Protein AF-A0A8S3EN25-F1 (afdb_monomer_lite)

Secondary structure (DSSP, 8-state):
--------------HHHHHHHHHHIIIIITHHHHHHHHS-TTTS-TTS--HHHHHHHHHHHHHHHHHHHHHHT-SS---HHHHHHHHHHHHHHHHHHHHHHHHHHHHHHTT--TTS-TTT-TTTTT-SSTTHHHHHHHHHIIIIIIIHHHHHHHHHHHHHHHHHHTEESSPPPP---HHHHHHHHHHHHHHHHHHHTTSSHHHHHHHHHHHHHHHHHHHHTS--EE-HHHHHHHHHHHHHHHHHHHHHHHTTT-HHHHH-

Radius of gyration: 21.54 Å; chains: 1; bounding box: 60×38×68 Å

Structure (mmCIF, N/CA/C/O backbone):
data_AF-A0A8S3EN25-F1
#
_entry.id   AF-A0A8S3EN25-F1
#
loop_
_atom_site.group_PDB
_atom_site.id
_atom_site.type_symbol
_atom_site.label_atom_id
_atom_site.label_alt_id
_atom_site.label_comp_id
_atom_site.label_asym_id
_atom_site.label_entity_id
_atom_site.label_seq_id
_atom_site.pdbx_PDB_ins_code
_atom_site.Cartn_x
_atom_site.Cartn_y
_atom_site.Cartn_z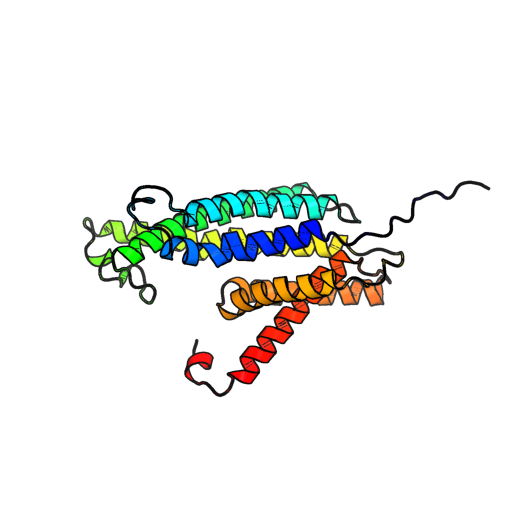
_atom_site.occupancy
_atom_site.B_iso_or_equiv
_atom_site.auth_seq_id
_atom_site.auth_comp_id
_atom_site.auth_asym_id
_atom_site.auth_atom_id
_atom_site.pdbx_PDB_model_num
ATOM 1 N N . MET A 1 1 ? -35.369 9.279 37.428 1.00 38.59 1 MET A N 1
ATOM 2 C CA . MET A 1 1 ? -35.868 8.036 36.801 1.00 38.59 1 MET A CA 1
ATOM 3 C C . MET A 1 1 ? -36.123 8.310 35.329 1.00 38.59 1 MET A C 1
ATOM 5 O O . MET A 1 1 ? -36.732 9.326 35.046 1.00 38.59 1 MET A O 1
ATOM 9 N N . SER A 1 2 ? -35.674 7.393 34.461 1.00 38.41 2 SER A N 1
ATOM 10 C CA . SER A 1 2 ? -35.934 7.298 33.009 1.00 38.41 2 SER A CA 1
ATOM 11 C C . SER A 1 2 ? -35.310 8.400 32.123 1.00 38.41 2 SER A C 1
ATOM 13 O O . SER A 1 2 ? -35.491 9.573 32.392 1.00 38.41 2 SER A O 1
ATOM 15 N N . GLY A 1 3 ? -34.534 8.145 31.066 1.00 34.31 3 GLY A N 1
ATOM 16 C CA . GLY A 1 3 ? -34.319 6.912 30.316 1.00 34.31 3 GLY A CA 1
ATOM 17 C C . GLY A 1 3 ? -32.896 6.821 29.756 1.00 34.31 3 GLY A C 1
ATOM 18 O O . GLY A 1 3 ? -32.429 7.665 28.993 1.00 34.31 3 GLY A O 1
ATOM 19 N N . ARG A 1 4 ? -32.221 5.731 30.130 1.00 44.50 4 ARG A N 1
ATOM 20 C CA . ARG A 1 4 ? -31.170 5.096 29.333 1.00 44.50 4 ARG A CA 1
ATOM 21 C C . ARG A 1 4 ? -31.806 4.640 28.020 1.00 44.50 4 ARG A C 1
ATOM 23 O O . ARG A 1 4 ? -32.676 3.785 28.058 1.00 44.50 4 ARG A O 1
ATOM 30 N N . ASN A 1 5 ? -31.334 5.173 26.900 1.00 36.69 5 ASN A N 1
ATOM 31 C CA . ASN A 1 5 ? -31.282 4.468 25.617 1.00 36.69 5 ASN A CA 1
ATOM 32 C C . ASN A 1 5 ? -30.264 5.165 24.703 1.00 36.69 5 ASN A C 1
ATOM 34 O O . ASN A 1 5 ? -30.584 5.723 23.661 1.00 36.69 5 ASN A O 1
ATOM 38 N N . ARG A 1 6 ? -28.990 5.153 25.112 1.00 40.91 6 ARG A N 1
ATOM 39 C CA . ARG A 1 6 ? -27.910 5.196 24.123 1.00 40.91 6 ARG A CA 1
ATOM 40 C C . ARG A 1 6 ? -27.694 3.748 23.724 1.00 40.91 6 ARG A C 1
ATOM 42 O O . ARG A 1 6 ? -27.108 2.999 24.502 1.00 40.91 6 ARG A O 1
ATOM 49 N N . ASN A 1 7 ? -28.262 3.367 22.580 1.00 36.53 7 ASN A N 1
ATOM 50 C CA . ASN A 1 7 ? -28.011 2.092 21.920 1.00 36.53 7 ASN A CA 1
ATOM 51 C C . ASN A 1 7 ? -26.525 1.757 22.070 1.00 36.53 7 ASN A C 1
ATOM 53 O O . ASN A 1 7 ? -25.672 2.466 21.537 1.00 36.53 7 ASN A O 1
ATOM 57 N N . GLN A 1 8 ? -26.216 0.727 22.860 1.00 43.38 8 GLN A N 1
ATOM 58 C CA . GLN A 1 8 ? -24.884 0.142 22.905 1.00 43.38 8 GLN A CA 1
ATOM 59 C C . GLN A 1 8 ? -24.687 -0.538 21.553 1.00 43.38 8 GLN A C 1
ATOM 61 O O . GLN A 1 8 ? -25.006 -1.712 21.384 1.00 43.38 8 GLN A O 1
ATOM 66 N N . HIS A 1 9 ? -24.271 0.240 20.556 1.00 49.41 9 HIS A N 1
ATOM 67 C CA . HIS A 1 9 ? -23.949 -0.286 19.245 1.00 49.41 9 HIS A CA 1
ATOM 68 C C . HIS A 1 9 ? -22.720 -1.174 19.422 1.00 49.41 9 HIS A C 1
ATOM 70 O O . HIS A 1 9 ? -21.607 -0.703 19.643 1.00 49.41 9 HIS A O 1
ATOM 76 N N . VAL A 1 10 ? -22.946 -2.484 19.420 1.00 59.72 10 VAL A N 1
ATOM 77 C CA . VAL A 1 10 ? -21.866 -3.444 19.242 1.00 59.72 10 VAL A CA 1
ATOM 78 C C . VAL A 1 10 ? -21.357 -3.220 17.826 1.00 59.72 10 VAL A C 1
ATOM 80 O O . VAL A 1 10 ? -22.091 -3.437 16.861 1.00 59.72 10 VAL A O 1
ATOM 83 N N . GLU A 1 11 ? -20.130 -2.721 17.716 1.00 68.69 11 GLU A N 1
ATOM 84 C CA . GLU A 1 11 ? -19.478 -2.525 16.426 1.00 68.69 11 GLU A CA 1
ATOM 85 C C . GLU A 1 11 ? -19.322 -3.874 15.729 1.00 68.69 11 GLU A C 1
ATOM 87 O O . GLU A 1 11 ? -18.638 -4.770 16.235 1.00 68.69 11 GLU A O 1
ATOM 92 N N . LYS A 1 12 ? -20.002 -4.019 14.588 1.00 83.81 12 LYS A N 1
ATOM 93 C CA . LYS A 1 12 ? -20.008 -5.247 13.792 1.00 83.81 12 LYS A CA 1
ATOM 94 C C . LYS A 1 12 ? -18.767 -5.297 12.913 1.00 83.81 12 LYS A C 1
ATOM 96 O O . LYS A 1 12 ? -18.266 -4.277 12.441 1.00 83.81 12 LYS A O 1
ATOM 101 N N . PHE A 1 13 ? -18.293 -6.504 12.639 1.00 90.75 13 PHE A N 1
ATOM 102 C CA . PHE A 1 13 ? -17.179 -6.680 11.718 1.00 90.75 13 PHE A CA 1
ATOM 103 C C . PHE A 1 13 ? -17.598 -6.324 10.288 1.00 90.75 13 PHE A C 1
ATOM 105 O O . PHE A 1 13 ? -18.564 -6.879 9.758 1.00 90.75 13 PHE A O 1
ATOM 112 N N . HIS A 1 14 ? -16.869 -5.409 9.648 1.00 91.25 14 HIS A N 1
ATOM 113 C CA . HIS A 1 14 ? -17.159 -4.940 8.293 1.00 91.25 14 HIS A CA 1
ATOM 114 C C . HIS A 1 14 ? -16.621 -5.903 7.230 1.00 91.25 14 HIS A C 1
ATOM 116 O O . HIS A 1 14 ? -15.813 -5.522 6.389 1.00 91.25 14 HIS A O 1
ATOM 122 N N . TRP A 1 15 ? -17.085 -7.155 7.263 1.00 91.12 15 TRP A N 1
ATOM 123 C CA . TRP A 1 15 ? -16.651 -8.230 6.364 1.00 91.12 15 TRP A CA 1
ATOM 124 C C . TRP A 1 15 ? -16.548 -7.798 4.899 1.00 91.12 15 TRP A C 1
ATOM 126 O O . TRP A 1 15 ? -15.511 -7.971 4.275 1.00 91.12 15 TRP A O 1
ATOM 136 N N . HIS A 1 16 ? -17.620 -7.203 4.373 1.00 92.88 16 HIS A N 1
ATOM 137 C CA . HIS A 1 16 ? -17.712 -6.796 2.973 1.00 92.88 16 HIS A CA 1
ATOM 138 C C . HIS A 1 16 ? -16.685 -5.722 2.599 1.00 92.88 16 HIS A C 1
ATOM 140 O O . HIS A 1 16 ? -16.138 -5.787 1.507 1.00 92.88 16 HIS A O 1
ATOM 146 N N . LEU A 1 17 ? -16.392 -4.770 3.495 1.00 94.19 17 LEU A N 1
ATOM 147 C CA . LEU A 1 17 ? -15.395 -3.729 3.227 1.00 94.19 17 LEU A CA 1
ATOM 148 C C . LEU A 1 17 ? -13.989 -4.310 3.232 1.00 94.19 17 LEU A C 1
ATOM 150 O O . LEU A 1 17 ? -13.235 -4.046 2.310 1.00 94.19 17 LEU A O 1
ATOM 154 N N . TRP A 1 18 ? -13.653 -5.135 4.225 1.00 95.44 18 TRP A N 1
ATOM 155 C CA . TRP A 1 18 ? -12.334 -5.765 4.298 1.00 95.44 18 TRP A CA 1
ATOM 156 C C . TRP A 1 18 ? -12.103 -6.792 3.187 1.00 95.44 18 TRP A C 1
ATOM 158 O O . TRP A 1 18 ? -10.975 -6.952 2.733 1.00 95.44 18 TRP A O 1
ATOM 168 N N . LEU A 1 19 ? -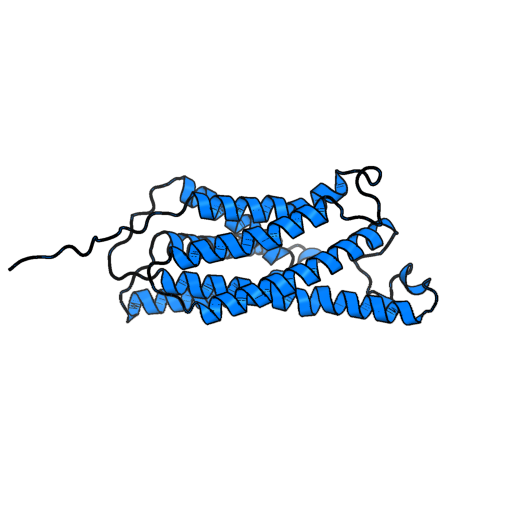13.160 -7.473 2.736 1.00 95.38 19 LEU A N 1
ATOM 169 C CA . LEU A 1 19 ? -13.102 -8.348 1.570 1.00 95.38 19 LEU A CA 1
ATOM 170 C C . LEU A 1 19 ? -12.905 -7.538 0.290 1.00 95.38 19 LEU A C 1
ATOM 172 O O . LEU A 1 19 ? -12.038 -7.887 -0.498 1.00 95.38 19 LEU A O 1
ATOM 176 N N . LEU A 1 20 ? -13.672 -6.462 0.092 1.00 95.56 20 LEU A N 1
ATOM 177 C CA . LEU A 1 20 ? -13.512 -5.593 -1.073 1.00 95.56 20 LEU A CA 1
ATOM 178 C C . LEU A 1 20 ? -12.105 -4.985 -1.116 1.00 95.56 20 LEU A C 1
ATOM 180 O O . LEU A 1 20 ? -11.482 -5.007 -2.167 1.00 95.56 20 LEU A O 1
ATOM 184 N N . PHE A 1 21 ? -11.592 -4.546 0.036 1.00 94.31 21 PHE A N 1
ATOM 185 C CA . PHE A 1 21 ? -10.231 -4.032 0.188 1.00 94.31 21 PHE A CA 1
ATOM 186 C C . PHE A 1 21 ? -9.169 -5.083 -0.172 1.00 94.31 21 PHE A C 1
ATOM 188 O O . PHE A 1 21 ? -8.214 -4.804 -0.885 1.00 94.31 21 PHE A O 1
ATOM 195 N N . ALA A 1 22 ? -9.356 -6.331 0.268 1.00 95.62 22 ALA A N 1
ATOM 196 C CA . ALA A 1 22 ? -8.464 -7.421 -0.116 1.00 95.62 22 ALA A CA 1
ATOM 197 C C . ALA A 1 22 ? -8.531 -7.708 -1.624 1.00 95.62 22 ALA A C 1
ATOM 199 O O . ALA A 1 22 ? -7.501 -7.903 -2.259 1.00 95.62 22 ALA A O 1
ATOM 200 N N . ILE A 1 23 ? -9.737 -7.736 -2.196 1.00 95.12 23 ILE A N 1
ATOM 201 C CA . ILE A 1 23 ? -9.949 -8.004 -3.620 1.00 95.12 23 ILE A CA 1
ATOM 202 C C . ILE A 1 23 ? -9.309 -6.912 -4.479 1.00 95.12 23 ILE A C 1
ATOM 204 O O . ILE A 1 23 ? -8.634 -7.255 -5.444 1.00 95.12 23 ILE A O 1
ATOM 208 N N . GLU A 1 24 ? -9.472 -5.627 -4.147 1.00 95.25 24 GLU A N 1
ATOM 209 C CA . GLU A 1 24 ? -8.821 -4.562 -4.921 1.00 95.25 24 GLU A CA 1
ATOM 210 C C . GLU A 1 24 ? -7.295 -4.671 -4.869 1.00 95.25 24 GLU A C 1
ATOM 212 O O . GLU A 1 24 ? -6.656 -4.612 -5.912 1.00 95.25 24 GLU A O 1
ATOM 217 N N . ASN A 1 25 ? -6.715 -4.940 -3.700 1.00 94.38 25 ASN A N 1
ATOM 218 C CA . ASN A 1 25 ? -5.267 -5.054 -3.539 1.00 94.38 25 ASN A CA 1
ATOM 219 C C . ASN A 1 25 ? -4.700 -6.240 -4.335 1.00 94.38 25 ASN A C 1
ATOM 221 O O . ASN A 1 25 ? -3.687 -6.127 -5.019 1.00 94.38 25 ASN A O 1
ATOM 225 N N . TRP A 1 26 ? -5.374 -7.391 -4.292 1.00 95.12 26 TRP A N 1
ATOM 226 C CA . TRP A 1 26 ? -4.917 -8.582 -5.008 1.00 95.12 26 TRP A CA 1
ATOM 227 C C . TRP A 1 26 ? -5.164 -8.518 -6.517 1.00 95.12 26 TRP A C 1
ATOM 229 O O . TRP A 1 26 ? -4.350 -9.021 -7.287 1.00 95.12 26 TRP A O 1
ATOM 239 N N . ILE A 1 27 ? -6.286 -7.946 -6.957 1.00 94.31 27 ILE A N 1
ATOM 240 C CA . ILE A 1 27 ? -6.668 -7.955 -8.375 1.00 94.31 27 ILE A CA 1
ATOM 241 C C . ILE A 1 27 ? -6.176 -6.701 -9.092 1.00 94.31 27 ILE A C 1
ATOM 243 O O . ILE A 1 27 ? -5.591 -6.812 -10.166 1.00 94.31 27 ILE A O 1
ATOM 247 N N . LEU A 1 28 ? -6.437 -5.519 -8.535 1.00 93.75 28 LEU A N 1
ATOM 248 C CA . LEU A 1 28 ? -6.190 -4.251 -9.221 1.00 93.75 28 LEU A CA 1
ATOM 249 C C . LEU A 1 28 ? -4.749 -3.775 -9.065 1.00 93.75 28 LEU A C 1
ATOM 251 O O . LEU A 1 28 ? -4.205 -3.193 -10.000 1.00 93.75 28 LEU A O 1
ATOM 255 N N . ASP A 1 29 ? -4.136 -4.035 -7.912 1.00 88.31 29 ASP A N 1
ATOM 256 C CA . ASP A 1 29 ? -2.740 -3.680 -7.680 1.00 88.31 29 ASP A CA 1
ATOM 257 C C . ASP A 1 29 ? -1.802 -4.838 -8.053 1.00 88.31 29 ASP A C 1
ATOM 259 O O . ASP A 1 29 ? -1.142 -4.790 -9.088 1.00 88.31 29 ASP A O 1
ATOM 263 N N . PHE A 1 30 ? -1.831 -5.953 -7.317 1.00 89.38 30 PHE A N 1
ATOM 264 C CA . PHE A 1 30 ? -0.948 -7.095 -7.603 1.00 89.38 30 PHE A CA 1
ATOM 265 C C . PHE A 1 30 ? -1.234 -7.774 -8.957 1.00 89.38 30 PHE A C 1
ATOM 267 O O . PHE A 1 30 ? -0.325 -8.253 -9.633 1.00 89.38 30 PHE A O 1
ATOM 274 N N . GLY A 1 31 ? -2.497 -7.828 -9.381 1.00 90.06 31 GLY A N 1
ATOM 275 C CA . GLY A 1 31 ? -2.887 -8.458 -10.644 1.00 90.06 31 GLY A CA 1
ATOM 276 C C . GLY A 1 31 ? -2.543 -7.638 -11.891 1.00 90.06 31 GLY A C 1
ATOM 277 O O . GLY A 1 31 ? -2.618 -8.177 -12.997 1.00 90.06 31 GLY A O 1
ATOM 278 N N . ARG A 1 32 ? -2.144 -6.367 -11.748 1.00 88.81 32 ARG A N 1
ATOM 279 C CA . ARG A 1 32 ? -1.857 -5.460 -12.871 1.00 88.81 32 ARG A CA 1
ATOM 280 C C . ARG A 1 32 ? -0.730 -5.973 -13.778 1.00 88.81 32 ARG A C 1
ATOM 282 O O . ARG A 1 32 ? -1.012 -6.165 -14.964 1.00 88.81 32 ARG A O 1
ATOM 289 N N . PRO A 1 33 ? 0.480 -6.293 -13.276 1.00 84.31 33 PRO A N 1
ATOM 290 C CA . PRO A 1 33 ? 1.543 -6.852 -14.114 1.00 84.31 33 PRO A CA 1
ATOM 291 C C . PRO A 1 33 ? 1.129 -8.156 -14.807 1.00 84.31 33 PRO A C 1
ATOM 293 O O . PRO A 1 33 ? 1.445 -8.380 -15.972 1.00 84.31 33 PRO A O 1
ATOM 296 N N . ILE A 1 34 ? 0.358 -9.006 -14.120 1.00 88.19 34 ILE A N 1
ATOM 297 C CA . ILE A 1 34 ? -0.124 -10.281 -14.669 1.00 88.19 34 ILE A CA 1
ATOM 298 C C . ILE A 1 34 ? -1.095 -10.039 -15.829 1.00 88.19 34 ILE A C 1
ATOM 300 O O . ILE A 1 34 ? -0.974 -10.669 -16.878 1.00 88.19 34 ILE A O 1
ATOM 304 N N . ALA A 1 35 ? -2.046 -9.117 -15.670 1.00 87.69 35 ALA A N 1
ATOM 305 C CA . ALA A 1 35 ? -2.982 -8.766 -16.730 1.00 87.69 35 ALA A CA 1
ATOM 306 C C . ALA A 1 35 ? -2.237 -8.249 -17.969 1.00 87.69 35 ALA A C 1
ATOM 308 O O . ALA A 1 35 ? -2.534 -8.664 -19.087 1.00 87.69 35 ALA A O 1
ATOM 309 N N . MET A 1 36 ? -1.222 -7.409 -17.776 1.00 82.75 36 MET A N 1
ATOM 310 C CA . MET A 1 36 ? -0.424 -6.867 -18.878 1.00 82.75 36 MET A CA 1
ATOM 311 C C . MET A 1 36 ? 0.368 -7.943 -19.636 1.00 82.75 36 MET A C 1
ATOM 313 O O . MET A 1 36 ? 0.568 -7.799 -20.836 1.00 82.75 36 MET A O 1
ATOM 317 N N . LEU A 1 37 ? 0.758 -9.037 -18.973 1.00 83.12 37 LEU A N 1
ATOM 318 C CA . LEU A 1 37 ? 1.408 -10.187 -19.616 1.00 83.12 37 LEU A CA 1
ATOM 319 C C . LEU A 1 37 ? 0.431 -11.089 -20.385 1.00 83.12 37 LEU A C 1
ATOM 321 O O . LEU A 1 37 ? 0.815 -11.715 -21.370 1.00 83.12 37 LEU A O 1
ATOM 325 N N . ILE A 1 38 ? -0.815 -11.201 -19.919 1.00 87.56 38 ILE A N 1
ATOM 326 C CA . ILE A 1 38 ? -1.823 -12.092 -20.513 1.00 87.56 38 ILE A CA 1
ATOM 327 C C . ILE A 1 38 ? -2.479 -11.454 -21.741 1.00 87.56 38 ILE A C 1
ATOM 329 O O . ILE A 1 38 ? -2.806 -12.161 -22.697 1.00 87.56 38 ILE A O 1
ATOM 333 N N . PHE A 1 39 ? -2.718 -10.141 -21.712 1.00 87.31 39 PHE A N 1
ATOM 334 C CA . PHE A 1 39 ? -3.462 -9.469 -22.771 1.00 87.31 39 PHE A CA 1
ATOM 335 C C . PHE A 1 39 ? -2.553 -9.014 -23.925 1.00 87.31 39 PHE A C 1
ATOM 337 O O . PHE A 1 39 ? -1.565 -8.319 -23.697 1.00 87.31 39 PHE A O 1
ATOM 344 N N . PRO A 1 40 ? -2.903 -9.364 -25.175 1.00 85.19 40 PRO A N 1
ATOM 345 C CA . PRO A 1 40 ? -2.074 -9.086 -26.342 1.00 85.19 40 PRO A CA 1
ATOM 346 C C . PRO A 1 40 ? -2.045 -7.595 -26.726 1.00 85.19 40 PRO A C 1
ATOM 348 O O . PRO A 1 40 ? -3.022 -6.862 -26.534 1.00 85.19 40 PRO A O 1
ATOM 351 N N . LEU A 1 41 ? -0.944 -7.159 -27.350 1.00 85.00 41 LEU A N 1
ATOM 352 C CA . LEU A 1 41 ? -0.756 -5.777 -27.818 1.00 85.00 41 LEU A CA 1
ATOM 353 C C . LEU A 1 41 ? -1.700 -5.394 -28.967 1.00 85.00 41 LEU A C 1
ATOM 355 O O . LEU A 1 41 ? -1.958 -4.212 -29.181 1.00 85.00 41 LEU A O 1
ATOM 359 N N . GLU A 1 42 ? -2.259 -6.369 -29.684 1.00 87.31 42 GLU A N 1
ATOM 360 C CA . GLU A 1 42 ? -3.290 -6.155 -30.702 1.00 87.31 42 GLU A CA 1
ATOM 361 C C . GLU A 1 42 ? -4.571 -5.568 -30.100 1.00 87.31 42 GLU A C 1
ATOM 363 O O . GLU A 1 42 ? -5.275 -4.806 -30.761 1.00 87.31 42 GLU A O 1
ATOM 368 N N . TRP A 1 43 ? -4.888 -5.930 -28.854 1.00 87.25 43 TRP A N 1
ATOM 369 C CA . TRP A 1 43 ? -6.057 -5.412 -28.141 1.00 87.25 43 TRP A CA 1
ATOM 370 C C . TRP A 1 43 ? -5.725 -4.122 -27.398 1.00 87.25 43 TRP A C 1
ATOM 372 O O . TRP A 1 43 ? -6.577 -3.243 -27.282 1.00 87.25 43 TRP A O 1
ATOM 382 N N . PHE A 1 44 ? -4.480 -4.000 -26.931 1.00 87.31 44 PHE A N 1
ATOM 383 C CA . PHE A 1 44 ? -3.990 -2.852 -26.176 1.00 87.31 44 PHE A CA 1
ATOM 384 C C . PHE A 1 44 ? -2.698 -2.302 -26.792 1.00 87.31 44 PHE A C 1
ATOM 386 O O . PHE A 1 44 ? -1.602 -2.608 -26.315 1.00 87.31 44 PHE A O 1
ATOM 393 N N . PRO A 1 45 ? -2.814 -1.483 -27.855 1.00 87.69 45 PRO A N 1
ATOM 394 C CA . PRO A 1 45 ? -1.662 -0.894 -28.524 1.00 87.69 45 PRO A CA 1
ATOM 395 C C . PRO A 1 45 ? -0.782 -0.055 -27.592 1.00 87.69 45 PRO A C 1
ATOM 397 O O . PRO A 1 45 ? -1.252 0.572 -26.639 1.00 87.69 45 PRO A O 1
ATOM 400 N N . LEU A 1 46 ? 0.510 0.043 -27.920 1.00 86.94 46 LEU A N 1
ATOM 401 C CA . LEU A 1 46 ? 1.493 0.758 -27.097 1.00 86.94 46 LEU A CA 1
ATOM 402 C C . LEU A 1 46 ? 1.245 2.273 -26.964 1.00 86.94 46 LEU A C 1
ATOM 404 O O . LEU A 1 46 ? 1.849 2.901 -26.102 1.00 86.94 46 LEU A O 1
ATOM 408 N N . ASN A 1 47 ? 0.352 2.862 -27.751 1.00 88.19 47 ASN A N 1
ATOM 409 C CA . ASN A 1 47 ? -0.024 4.275 -27.671 1.00 88.19 47 ASN A CA 1
ATOM 410 C C . ASN A 1 47 ? -1.381 4.524 -26.979 1.00 88.19 47 ASN A C 1
ATOM 412 O O . ASN A 1 47 ? -1.837 5.665 -26.951 1.00 88.19 47 ASN A O 1
ATOM 416 N N . LEU A 1 48 ? -2.036 3.486 -26.446 1.00 90.94 48 LEU A N 1
ATOM 417 C CA . LEU A 1 48 ? -3.324 3.567 -25.747 1.00 90.94 48 LEU A CA 1
ATOM 418 C C . LEU A 1 48 ? -3.253 2.887 -24.370 1.00 90.94 48 LEU A C 1
ATOM 420 O O . LEU A 1 48 ? -2.390 2.027 -24.175 1.00 90.94 48 LEU A O 1
ATOM 424 N N . PRO A 1 49 ? -4.148 3.226 -23.418 1.00 91.81 49 PRO A N 1
ATOM 425 C CA . PRO A 1 49 ? -4.201 2.566 -22.115 1.00 91.81 49 PRO A CA 1
ATOM 426 C C . PRO A 1 49 ? -4.337 1.043 -22.234 1.00 91.81 49 PRO A C 1
ATOM 428 O O . PRO A 1 49 ? -5.138 0.539 -23.017 1.00 91.81 49 PRO A O 1
ATOM 431 N N . SER A 1 50 ? -3.545 0.323 -21.448 1.00 91.81 50 SER A N 1
ATOM 432 C CA . SER A 1 50 ? -3.560 -1.130 -21.297 1.00 91.81 50 SER A CA 1
ATOM 433 C C . SER A 1 50 ? -4.581 -1.588 -20.250 1.00 91.81 50 SER A C 1
ATOM 435 O O . SER A 1 50 ? -5.111 -0.786 -19.481 1.00 91.81 50 SER A O 1
ATOM 437 N N . VAL A 1 51 ? -4.831 -2.900 -20.159 1.00 92.38 51 VAL A N 1
ATOM 438 C CA . VAL A 1 51 ? -5.655 -3.471 -19.071 1.00 92.38 51 VAL A CA 1
ATOM 439 C C . VAL A 1 51 ? -5.091 -3.123 -17.697 1.00 92.38 51 VAL A C 1
ATOM 441 O O . VAL A 1 51 ? -5.857 -2.794 -16.793 1.00 92.38 51 VAL A O 1
ATOM 444 N N . GLY A 1 52 ? -3.764 -3.155 -17.553 1.00 92.19 52 GLY A N 1
ATOM 445 C CA . GLY A 1 52 ? -3.100 -2.779 -16.310 1.00 92.19 52 GLY A CA 1
ATOM 446 C C . GLY A 1 52 ? -3.351 -1.321 -15.930 1.00 92.19 52 GLY A C 1
ATOM 447 O O . GLY A 1 52 ? -3.634 -1.031 -14.768 1.00 92.19 52 GLY A O 1
ATOM 448 N N . ASP A 1 53 ? -3.364 -0.426 -16.922 1.00 93.75 53 ASP A N 1
ATOM 449 C CA . ASP A 1 53 ? -3.693 0.986 -16.710 1.00 93.75 53 ASP A CA 1
ATOM 450 C C . ASP A 1 53 ? -5.138 1.135 -16.213 1.00 93.75 53 ASP A C 1
ATOM 452 O O . ASP A 1 53 ? -5.393 1.857 -15.252 1.00 93.75 53 ASP A O 1
ATOM 456 N N . TYR A 1 54 ? -6.092 0.403 -16.800 1.00 94.56 54 TYR A N 1
ATOM 457 C CA . TYR A 1 54 ? -7.481 0.414 -16.333 1.00 94.56 54 TYR A CA 1
ATOM 458 C C . TYR A 1 54 ? -7.637 -0.148 -14.919 1.00 94.56 54 TYR A C 1
ATOM 460 O O . TYR A 1 54 ? -8.404 0.405 -14.132 1.00 94.56 54 TYR A O 1
ATOM 468 N N . PHE A 1 55 ? -6.918 -1.216 -14.568 1.00 95.25 55 PHE A N 1
ATOM 469 C CA . PHE A 1 55 ? -6.939 -1.766 -13.209 1.00 95.25 55 PHE A CA 1
ATOM 470 C C . PHE A 1 55 ? -6.486 -0.722 -12.194 1.00 95.25 55 PHE A C 1
ATOM 472 O O . PHE A 1 55 ? -7.167 -0.486 -11.196 1.00 95.25 55 PHE A O 1
ATOM 479 N N . HIS A 1 56 ? -5.397 -0.028 -12.498 1.00 93.75 56 HIS A N 1
ATOM 480 C CA . HIS A 1 56 ? -4.841 0.997 -11.631 1.00 93.75 56 HIS A CA 1
ATOM 481 C C . HIS A 1 56 ? -5.717 2.267 -11.590 1.00 93.75 56 HIS A C 1
ATOM 483 O O . HIS A 1 56 ? -5.928 2.841 -10.523 1.00 93.75 56 HIS A O 1
ATOM 489 N N . MET A 1 57 ? -6.364 2.656 -12.695 1.00 95.62 57 MET A N 1
ATOM 490 C CA . MET A 1 57 ? -7.395 3.707 -12.676 1.00 95.62 57 MET A CA 1
ATOM 491 C C . MET A 1 57 ? -8.573 3.346 -11.761 1.00 95.62 57 MET A C 1
ATOM 493 O O . MET A 1 57 ? -9.061 4.203 -11.025 1.00 95.62 57 MET A O 1
ATOM 497 N N . ILE A 1 58 ? -9.033 2.090 -11.786 1.00 96.19 58 ILE A N 1
ATOM 498 C CA . ILE A 1 58 ? -10.102 1.623 -10.893 1.00 96.19 58 ILE A CA 1
ATOM 499 C C . ILE A 1 58 ? -9.613 1.655 -9.442 1.00 96.19 58 ILE A C 1
ATOM 501 O O . ILE A 1 58 ? -10.331 2.165 -8.584 1.00 96.19 58 ILE A O 1
ATOM 505 N N . TYR A 1 59 ? -8.392 1.190 -9.168 1.00 94.62 59 TYR A N 1
ATOM 506 C CA . TYR A 1 59 ? -7.777 1.251 -7.839 1.00 94.62 59 TYR A CA 1
ATOM 507 C C . TYR A 1 59 ? -7.759 2.688 -7.283 1.00 94.62 59 TYR A C 1
ATOM 509 O O . TYR A 1 59 ? -8.229 2.935 -6.171 1.00 94.62 59 TYR A O 1
ATOM 517 N N . ASN A 1 60 ? -7.371 3.670 -8.106 1.00 94.62 60 ASN A N 1
ATOM 518 C CA . ASN A 1 60 ? -7.334 5.090 -7.729 1.00 94.62 60 ASN A CA 1
ATOM 519 C C . ASN A 1 60 ? -8.704 5.674 -7.348 1.00 94.62 60 ASN A C 1
ATOM 521 O O . ASN A 1 60 ? -8.767 6.713 -6.690 1.00 94.62 60 ASN A O 1
ATOM 525 N N . VAL A 1 61 ? -9.802 5.020 -7.732 1.00 94.75 61 VAL A N 1
ATOM 526 C CA . VAL A 1 61 ? -11.172 5.410 -7.368 1.00 94.75 61 VAL A CA 1
ATOM 527 C C . VAL A 1 61 ? -11.690 4.593 -6.186 1.00 94.75 61 VAL A C 1
ATOM 529 O O . VAL A 1 61 ? -12.301 5.145 -5.266 1.00 94.75 61 VAL A O 1
ATOM 532 N N . VAL A 1 62 ? -11.469 3.279 -6.201 1.00 95.81 62 VAL A N 1
ATOM 533 C CA . VAL A 1 62 ? -12.058 2.353 -5.230 1.00 95.81 62 VAL A CA 1
ATOM 534 C C . VAL A 1 62 ? -11.363 2.463 -3.870 1.00 95.81 62 VAL A C 1
ATOM 536 O O . VAL A 1 62 ? -12.065 2.567 -2.859 1.00 95.81 62 VAL A O 1
ATOM 539 N N . THR A 1 63 ? -10.034 2.577 -3.813 1.00 95.94 63 THR A N 1
ATOM 540 C CA . THR A 1 63 ? -9.308 2.641 -2.535 1.00 95.94 63 THR A CA 1
ATOM 541 C C . THR A 1 63 ? -9.702 3.859 -1.690 1.00 95.94 63 THR A C 1
ATOM 543 O O . THR A 1 63 ? -10.098 3.671 -0.530 1.00 95.94 63 THR A O 1
ATOM 546 N N . PRO A 1 64 ? -9.714 5.106 -2.218 1.00 95.50 64 PRO A N 1
ATOM 547 C CA . PRO A 1 64 ? -10.191 6.261 -1.452 1.00 95.50 64 PRO A CA 1
ATOM 548 C C . PRO A 1 64 ? -11.645 6.111 -1.002 1.00 95.50 64 PRO A C 1
ATOM 550 O O . PRO A 1 64 ? -12.004 6.520 0.104 1.00 95.50 64 PRO A O 1
ATOM 553 N N . PHE A 1 65 ? -12.489 5.496 -1.835 1.00 95.56 65 PHE A N 1
ATOM 554 C CA . PHE A 1 65 ? -13.890 5.260 -1.513 1.00 95.56 65 PHE A CA 1
ATOM 555 C C . PHE A 1 65 ? -14.054 4.279 -0.344 1.00 95.56 65 PHE A C 1
ATOM 557 O O . PHE A 1 65 ? -14.810 4.557 0.592 1.00 95.56 65 PHE A O 1
ATOM 564 N N . ILE A 1 66 ? -13.309 3.168 -0.329 1.00 96.00 66 ILE A N 1
ATOM 565 C CA . ILE A 1 66 ? -13.332 2.220 0.793 1.00 96.00 66 ILE A CA 1
ATOM 566 C C . ILE A 1 66 ? -12.811 2.884 2.069 1.00 96.00 66 ILE A C 1
ATOM 568 O O . ILE A 1 66 ? -13.459 2.778 3.116 1.00 96.00 66 ILE A O 1
ATOM 572 N N . LEU A 1 67 ? -11.691 3.610 1.993 1.00 96.00 67 LEU A N 1
ATOM 573 C CA . LEU A 1 67 ? -11.126 4.336 3.135 1.00 96.00 67 LEU A CA 1
ATOM 574 C C . LEU A 1 67 ? -12.117 5.365 3.691 1.00 96.00 67 LEU A C 1
ATOM 576 O O . LEU A 1 67 ? -12.307 5.452 4.907 1.00 96.00 67 LEU A O 1
ATOM 580 N N . GLN A 1 68 ? -12.824 6.089 2.822 1.00 95.56 68 GLN A N 1
ATOM 581 C CA . GLN A 1 68 ? -13.863 7.030 3.228 1.00 95.56 68 GLN A CA 1
ATOM 582 C C . GLN A 1 68 ? -14.999 6.323 3.974 1.00 95.56 68 GLN A C 1
ATOM 584 O O . GLN A 1 68 ? -15.438 6.817 5.016 1.00 95.56 68 GLN A O 1
ATOM 589 N N . ILE A 1 69 ? -15.464 5.164 3.493 1.00 95.12 69 ILE A N 1
ATOM 590 C CA . ILE A 1 69 ? -16.514 4.392 4.170 1.00 95.12 69 ILE A CA 1
ATOM 591 C C . ILE A 1 69 ? -16.022 3.861 5.521 1.00 95.12 69 ILE A C 1
ATOM 593 O O . ILE A 1 69 ? -16.774 3.913 6.498 1.00 95.12 69 ILE A O 1
ATOM 597 N N . LEU A 1 70 ? -14.779 3.379 5.611 1.00 93.88 70 LEU A N 1
ATOM 598 C CA . LEU A 1 70 ? -14.182 2.933 6.873 1.00 93.88 70 LEU A CA 1
ATOM 599 C C . LEU A 1 70 ? -14.171 4.063 7.907 1.00 93.88 70 LEU A C 1
ATOM 601 O O . LEU A 1 70 ? -14.605 3.863 9.041 1.00 93.88 70 LEU A O 1
ATOM 605 N N . ILE A 1 71 ? -13.755 5.266 7.506 1.00 94.56 71 ILE A N 1
ATOM 606 C CA . ILE A 1 71 ? -13.768 6.449 8.371 1.00 94.56 71 ILE A CA 1
ATOM 607 C C . ILE A 1 71 ? -15.194 6.860 8.753 1.00 94.56 71 ILE A C 1
ATOM 609 O O . ILE A 1 71 ? -15.440 7.172 9.917 1.00 94.56 71 ILE A O 1
ATOM 613 N N . LEU A 1 72 ? -16.155 6.829 7.827 1.00 92.94 72 LEU A N 1
ATOM 614 C CA . LEU A 1 72 ? -17.558 7.160 8.121 1.00 92.94 72 LEU A CA 1
ATOM 615 C C . LEU A 1 72 ? -18.203 6.179 9.104 1.00 92.94 72 LEU A C 1
ATOM 617 O O . LEU A 1 72 ? -19.035 6.581 9.913 1.00 92.94 72 LEU A O 1
ATOM 621 N N . LYS A 1 73 ? -17.821 4.902 9.040 1.00 91.31 73 LYS A N 1
ATOM 622 C CA . LYS A 1 73 ? -18.296 3.856 9.952 1.00 91.31 73 LYS A CA 1
ATOM 623 C C . LYS A 1 73 ? -17.464 3.744 11.229 1.00 91.31 73 LYS A C 1
ATOM 625 O O . LYS A 1 73 ? -17.677 2.811 11.998 1.00 91.31 73 LYS A O 1
ATOM 630 N N . SER A 1 74 ? -16.500 4.634 11.446 1.00 90.44 74 SER A N 1
ATOM 631 C CA . SER A 1 74 ? -15.673 4.565 12.643 1.00 90.44 74 SER A CA 1
ATOM 632 C C . SER A 1 74 ? -16.441 4.980 13.910 1.00 90.44 74 SER A C 1
ATOM 634 O O . SER A 1 74 ? -17.278 5.885 13.856 1.00 90.44 74 SER A O 1
ATOM 636 N N . PRO A 1 75 ? -16.136 4.387 15.083 1.00 88.75 75 PRO A N 1
ATOM 637 C CA . PRO A 1 75 ? -16.859 4.689 16.325 1.00 88.75 75 PRO A CA 1
ATOM 638 C C . PRO A 1 75 ? -16.679 6.127 16.826 1.00 88.75 75 PRO A C 1
ATOM 640 O O . PRO A 1 75 ? -17.510 6.655 17.569 1.00 88.75 75 PRO A O 1
ATOM 643 N N . LYS A 1 76 ? -15.554 6.760 16.481 1.00 90.81 76 LYS A N 1
ATOM 644 C CA . LYS A 1 76 ? -15.203 8.117 16.906 1.00 90.81 76 LYS A CA 1
ATOM 645 C C . LYS A 1 76 ? -15.074 9.025 15.703 1.00 90.81 76 LYS A C 1
ATOM 647 O O . LYS A 1 76 ? -14.466 8.665 14.707 1.00 90.81 76 LYS A O 1
ATOM 652 N N . LYS A 1 77 ? -15.547 10.261 15.855 1.00 91.31 77 LYS A N 1
ATOM 653 C CA . LYS A 1 77 ? -15.402 11.285 14.823 1.00 91.31 77 LYS A CA 1
ATOM 654 C C . LYS A 1 77 ? -13.924 11.505 14.487 1.00 91.31 77 LYS A C 1
ATOM 656 O O . LYS A 1 77 ? -13.132 11.882 15.349 1.00 91.31 77 LYS A O 1
ATOM 661 N N . VAL A 1 78 ? -13.594 11.318 13.216 1.00 94.06 78 VAL A N 1
ATOM 662 C CA . VAL A 1 78 ? -12.288 11.636 12.634 1.00 94.06 78 VAL A CA 1
ATOM 663 C C . VAL A 1 78 ? -12.314 13.052 12.052 1.00 94.06 78 VAL A C 1
ATOM 665 O O . VAL A 1 78 ? -13.366 13.535 11.621 1.00 94.06 78 VAL A O 1
ATOM 668 N N . ASN A 1 79 ? -11.164 13.732 12.051 1.00 94.81 79 ASN A N 1
ATOM 669 C CA . ASN A 1 79 ? -11.005 15.027 11.393 1.00 94.81 79 ASN A CA 1
ATOM 670 C C . ASN A 1 79 ? -11.183 14.868 9.873 1.00 94.81 79 ASN A C 1
ATOM 672 O O . ASN A 1 79 ? -10.291 14.370 9.188 1.00 94.81 79 ASN A O 1
ATOM 676 N N . GLN A 1 80 ? -12.344 15.291 9.370 1.00 94.38 80 GLN A N 1
ATOM 677 C CA . GLN A 1 80 ? -12.711 15.142 7.962 1.00 94.38 80 GLN A CA 1
ATOM 678 C C . GLN A 1 80 ? -11.854 16.013 7.046 1.00 94.38 80 GLN A C 1
ATOM 680 O O . GLN A 1 80 ? -11.433 15.532 6.008 1.00 94.38 80 GLN A O 1
ATOM 685 N N . SER A 1 81 ? -11.519 17.246 7.441 1.00 96.31 81 SER A N 1
ATOM 686 C CA . SER A 1 81 ? -10.667 18.123 6.626 1.00 96.31 81 SER A CA 1
ATOM 687 C C . SER A 1 81 ? -9.289 17.509 6.398 1.00 96.31 81 SER A C 1
ATOM 689 O O . SER A 1 81 ? -8.800 17.493 5.272 1.00 96.31 81 SER A O 1
ATOM 691 N N . LEU A 1 82 ? -8.686 16.954 7.456 1.00 96.62 82 LEU A N 1
ATOM 692 C CA . LEU A 1 82 ? -7.414 16.246 7.335 1.00 96.62 82 LEU A CA 1
ATOM 693 C C . LEU A 1 82 ? -7.557 15.007 6.445 1.00 96.62 82 LEU A C 1
ATOM 695 O O . LEU A 1 82 ? -6.734 14.807 5.562 1.00 96.62 82 LEU A O 1
ATOM 699 N N . PHE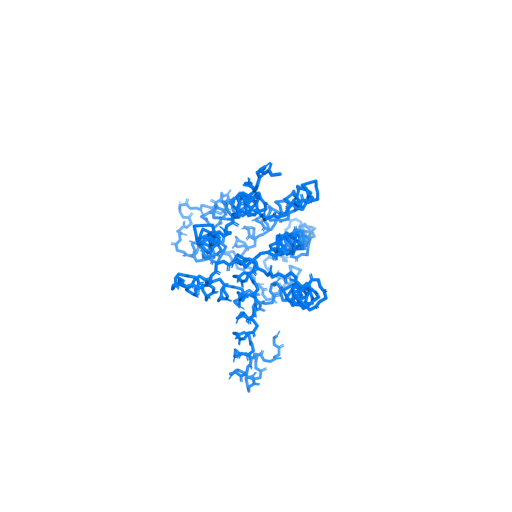 A 1 83 ? -8.611 14.207 6.643 1.00 96.50 83 PHE A N 1
ATOM 700 C CA . PHE A 1 83 ? -8.863 13.027 5.815 1.00 96.50 83 PHE A CA 1
ATOM 701 C C . PHE A 1 83 ? -9.013 13.387 4.330 1.00 96.50 83 PHE A C 1
ATOM 703 O O . PHE A 1 83 ? -8.386 12.756 3.488 1.00 96.50 83 PHE A O 1
ATOM 710 N N . THR A 1 84 ? -9.772 14.436 4.003 1.00 96.38 84 THR A N 1
ATOM 711 C CA . THR A 1 84 ? -9.935 14.914 2.626 1.00 96.38 84 THR A CA 1
ATOM 712 C C . THR A 1 84 ? -8.604 15.341 2.018 1.00 96.38 84 THR A C 1
ATOM 714 O O . THR A 1 84 ? -8.311 14.934 0.903 1.00 96.38 84 THR A O 1
ATOM 717 N N . ILE A 1 85 ? -7.775 16.102 2.741 1.00 98.00 85 ILE A N 1
ATOM 718 C CA . ILE A 1 85 ? -6.446 16.498 2.246 1.00 98.00 85 ILE A CA 1
ATOM 719 C C . ILE A 1 85 ? -5.587 15.261 1.967 1.00 98.00 85 ILE A C 1
ATOM 721 O O . ILE A 1 85 ? -4.986 15.170 0.900 1.00 98.00 85 ILE A O 1
ATOM 725 N N . LEU A 1 86 ? -5.564 14.293 2.887 1.00 98.06 86 LEU A N 1
ATOM 726 C CA . LEU A 1 86 ? -4.815 13.050 2.707 1.00 98.06 86 LEU A CA 1
ATOM 727 C C . LEU A 1 86 ? -5.302 12.266 1.485 1.00 98.06 86 LEU A C 1
ATOM 729 O O . LEU A 1 86 ? -4.478 11.805 0.705 1.00 98.06 86 LEU A O 1
ATOM 733 N N . MET A 1 87 ? -6.615 12.159 1.273 1.00 96.62 87 MET A N 1
ATOM 734 C CA . MET A 1 87 ? -7.162 11.479 0.096 1.00 96.62 87 MET A CA 1
ATOM 735 C C . MET A 1 87 ? -6.873 12.228 -1.204 1.00 96.62 87 MET A C 1
ATOM 737 O O . MET A 1 87 ? -6.574 11.592 -2.207 1.00 96.62 87 MET A O 1
ATOM 741 N N . THR A 1 88 ? -6.883 13.561 -1.203 1.00 97.38 88 THR A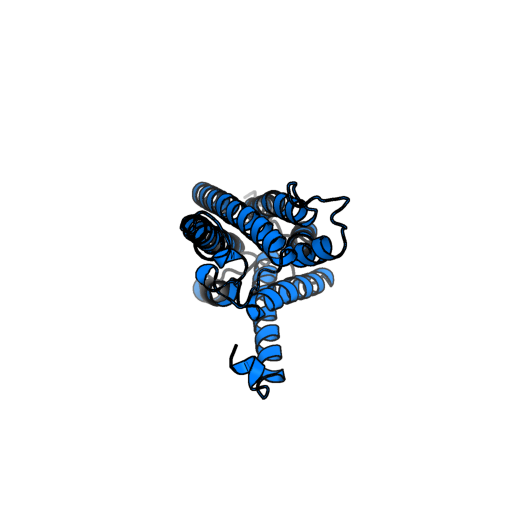 N 1
ATOM 742 C CA . THR A 1 88 ? -6.477 14.342 -2.380 1.00 97.38 88 THR A CA 1
ATOM 743 C C . THR A 1 88 ? -5.010 14.092 -2.732 1.00 97.38 88 THR A C 1
ATOM 745 O O . THR A 1 88 ? -4.696 13.860 -3.897 1.00 97.38 88 THR A O 1
ATOM 748 N N . VAL A 1 89 ? -4.114 14.099 -1.738 1.00 98.06 89 VAL A N 1
ATOM 749 C CA . VAL A 1 89 ? -2.685 13.815 -1.955 1.00 98.06 89 VAL A CA 1
ATOM 750 C C . VAL A 1 89 ? -2.482 12.368 -2.411 1.00 98.06 89 VAL A C 1
ATOM 752 O O . VAL A 1 89 ? -1.745 12.154 -3.368 1.00 98.06 89 VAL A O 1
ATOM 755 N N . PHE A 1 90 ? -3.196 11.411 -1.807 1.00 97.31 90 PHE A N 1
ATOM 756 C CA . PHE A 1 90 ? -3.204 10.003 -2.216 1.00 97.31 90 PHE A CA 1
ATOM 757 C C . PHE A 1 90 ? -3.574 9.847 -3.692 1.00 97.31 90 PHE A C 1
ATOM 759 O O . PHE A 1 90 ? -2.818 9.250 -4.449 1.00 97.31 90 PHE A O 1
ATOM 766 N N . VAL A 1 91 ? -4.720 10.402 -4.112 1.00 97.00 91 VAL A N 1
ATOM 767 C CA . VAL A 1 91 ? -5.214 10.277 -5.494 1.00 97.00 91 VAL A CA 1
ATOM 768 C C . VAL A 1 91 ? -4.230 10.916 -6.467 1.00 97.00 91 VAL A C 1
ATOM 770 O O . VAL A 1 91 ? -3.977 10.362 -7.533 1.00 97.00 91 VAL A O 1
ATOM 773 N N . MET A 1 92 ? -3.643 12.056 -6.096 1.00 97.12 92 MET A N 1
ATOM 774 C CA . MET A 1 92 ? -2.619 12.719 -6.897 1.00 97.12 92 MET A CA 1
ATOM 775 C C . MET A 1 92 ? -1.366 11.844 -7.047 1.00 97.12 92 MET A C 1
ATOM 777 O O . MET A 1 92 ? -0.928 11.624 -8.170 1.00 97.12 92 MET A O 1
ATOM 781 N N . GLY A 1 93 ? -0.828 11.306 -5.947 1.00 96.75 93 GLY A N 1
ATOM 782 C CA . GLY A 1 93 ? 0.350 10.432 -5.962 1.00 96.75 93 GLY A CA 1
ATOM 783 C C . GLY A 1 93 ? 0.125 9.150 -6.760 1.00 96.75 93 GLY A C 1
ATOM 784 O O . GLY A 1 93 ? 0.901 8.844 -7.659 1.00 96.75 93 GLY A O 1
ATOM 785 N N . ALA A 1 94 ? -0.991 8.462 -6.518 1.00 95.00 94 ALA A N 1
ATOM 786 C CA . ALA A 1 94 ? -1.338 7.238 -7.234 1.00 95.00 94 ALA A CA 1
ATOM 787 C C . ALA A 1 94 ? -1.623 7.486 -8.731 1.00 95.00 94 ALA A C 1
ATOM 789 O O . ALA A 1 94 ? -1.377 6.627 -9.571 1.00 95.00 94 ALA A O 1
ATOM 790 N N . SER A 1 95 ? -2.102 8.680 -9.105 1.00 96.00 95 SER A N 1
ATOM 791 C CA . SER A 1 95 ? -2.264 9.056 -10.520 1.00 96.00 95 SER A CA 1
ATOM 792 C C . SER A 1 95 ? -0.928 9.342 -11.206 1.00 96.00 95 SER A C 1
ATOM 794 O O . SER A 1 95 ? -0.781 9.045 -12.388 1.00 96.00 95 SER A O 1
ATOM 796 N N . ILE A 1 96 ? 0.045 9.906 -10.484 1.00 96.19 96 ILE A N 1
ATOM 797 C CA . ILE A 1 96 ? 1.411 10.083 -10.993 1.00 96.19 96 ILE A CA 1
ATOM 798 C C . ILE A 1 96 ? 2.065 8.712 -11.194 1.00 96.19 96 ILE A C 1
ATOM 800 O O . ILE A 1 96 ? 2.573 8.449 -12.282 1.00 96.19 96 ILE A O 1
ATOM 804 N N . HIS A 1 97 ? 1.959 7.828 -10.196 1.00 94.50 97 HIS A N 1
ATOM 805 C CA . HIS A 1 97 ? 2.478 6.462 -10.274 1.00 94.50 97 HIS A CA 1
ATOM 806 C C . HIS A 1 97 ? 1.854 5.671 -11.432 1.00 94.50 97 HIS A C 1
ATOM 808 O O . HIS A 1 97 ? 2.561 5.042 -12.206 1.00 94.50 97 HIS A O 1
ATOM 814 N N . LEU A 1 98 ? 0.535 5.780 -11.640 1.00 94.12 98 LEU A N 1
ATOM 815 C CA . LEU A 1 98 ? -0.150 5.201 -12.803 1.00 94.12 98 LEU A CA 1
ATOM 816 C C . LEU A 1 98 ? 0.509 5.589 -14.131 1.00 94.12 98 LEU A C 1
ATOM 818 O O . LEU A 1 98 ? 0.694 4.738 -14.999 1.00 94.12 98 LEU A O 1
ATOM 822 N N . VAL A 1 99 ? 0.823 6.872 -14.317 1.00 93.75 99 VAL A N 1
ATOM 823 C CA . VAL A 1 99 ? 1.426 7.354 -15.566 1.00 93.75 99 VAL A CA 1
ATOM 824 C C . VAL A 1 99 ? 2.865 6.858 -15.701 1.00 93.75 99 VAL A C 1
ATOM 826 O O . VAL A 1 99 ? 3.247 6.423 -16.789 1.00 93.75 99 VAL A O 1
ATOM 829 N N . GLY A 1 100 ? 3.641 6.903 -14.617 1.00 93.12 100 GLY A N 1
ATOM 830 C CA . GLY A 1 100 ? 5.019 6.418 -14.588 1.00 93.12 100 GLY A CA 1
ATOM 831 C C . GLY A 1 100 ? 5.119 4.925 -14.905 1.00 93.12 100 GLY A C 1
ATOM 832 O O . GLY A 1 100 ? 5.770 4.555 -15.885 1.00 93.12 100 GLY A O 1
ATOM 833 N N . ASP A 1 101 ? 4.355 4.092 -14.197 1.00 89.75 101 ASP A N 1
ATOM 834 C CA . ASP A 1 101 ? 4.320 2.637 -14.377 1.00 89.75 101 ASP A CA 1
ATOM 835 C C . ASP A 1 101 ? 3.843 2.249 -15.790 1.00 89.75 101 ASP A C 1
ATOM 837 O O . ASP A 1 101 ? 4.432 1.388 -16.451 1.00 89.75 101 ASP A O 1
ATOM 841 N N . SER A 1 102 ? 2.840 2.958 -16.330 1.00 91.62 102 SER A N 1
ATOM 842 C CA . SER A 1 102 ? 2.362 2.741 -17.704 1.00 91.62 102 SER A CA 1
ATOM 843 C C . SER A 1 102 ? 3.455 2.973 -18.749 1.00 91.62 102 SER A C 1
ATOM 845 O O . SER A 1 102 ? 3.596 2.202 -19.707 1.00 91.62 102 SER A O 1
ATOM 847 N N . ILE A 1 103 ? 4.244 4.039 -18.583 1.00 92.38 103 ILE A N 1
ATOM 848 C CA . ILE A 1 103 ? 5.352 4.357 -19.487 1.00 92.38 103 ILE A CA 1
ATOM 849 C C . ILE A 1 103 ? 6.491 3.355 -19.287 1.00 92.38 103 ILE A C 1
ATOM 851 O O . ILE A 1 103 ? 6.999 2.822 -20.277 1.00 92.38 103 ILE A O 1
ATOM 855 N N . ASN A 1 104 ? 6.852 3.044 -18.041 1.00 90.31 104 ASN A N 1
ATOM 856 C CA . ASN A 1 104 ? 7.907 2.090 -17.710 1.00 90.31 104 ASN A CA 1
ATOM 857 C C . ASN A 1 104 ? 7.639 0.714 -18.334 1.00 90.31 104 ASN A C 1
ATOM 859 O O . ASN A 1 104 ? 8.494 0.159 -19.022 1.00 90.31 104 ASN A O 1
ATOM 863 N N . HIS A 1 105 ? 6.414 0.201 -18.226 1.00 87.56 105 HIS A N 1
ATOM 864 C CA . HIS A 1 105 ? 6.046 -1.062 -18.859 1.00 87.56 105 HIS A CA 1
ATOM 865 C C . HIS A 1 105 ? 6.228 -1.045 -20.387 1.00 87.56 105 HIS A C 1
ATOM 867 O O . HIS A 1 105 ? 6.751 -1.993 -20.979 1.00 87.56 105 HIS A O 1
ATOM 873 N N . ARG A 1 106 ? 5.831 0.042 -21.059 1.00 90.12 106 ARG A N 1
ATOM 874 C CA . ARG A 1 106 ? 6.010 0.178 -22.517 1.00 90.12 106 ARG A CA 1
ATOM 875 C C . ARG A 1 106 ? 7.486 0.232 -22.883 1.00 90.12 106 ARG A C 1
ATOM 877 O O . ARG A 1 106 ? 7.880 -0.345 -23.893 1.00 90.12 106 ARG A O 1
ATOM 884 N N . LEU A 1 107 ? 8.306 0.882 -22.064 1.00 91.25 107 LEU A N 1
ATOM 885 C CA . LEU A 1 107 ? 9.753 0.882 -22.230 1.00 91.25 107 LEU A CA 1
ATOM 886 C C . LEU A 1 107 ? 10.317 -0.539 -22.089 1.00 91.25 107 LEU A C 1
ATOM 888 O O . LEU A 1 107 ? 11.107 -0.952 -22.937 1.00 91.25 107 LEU A O 1
ATOM 892 N N . VAL A 1 108 ? 9.869 -1.323 -21.101 1.00 90.75 108 VAL A N 1
ATOM 893 C CA . VAL A 1 108 ? 10.288 -2.728 -20.912 1.00 90.75 108 VAL A CA 1
ATOM 894 C C . VAL A 1 108 ? 9.976 -3.572 -22.146 1.00 90.75 108 VAL A C 1
ATOM 896 O O . VAL A 1 108 ? 10.848 -4.297 -22.625 1.00 90.75 108 VAL A O 1
ATOM 899 N N . LEU A 1 109 ? 8.790 -3.414 -22.740 1.00 88.25 109 LEU A N 1
ATOM 900 C CA . LEU A 1 109 ? 8.434 -4.089 -23.997 1.00 88.25 109 LEU A CA 1
ATOM 901 C C . LEU A 1 109 ? 9.324 -3.683 -25.184 1.00 88.25 109 LEU A C 1
ATOM 903 O O . LEU A 1 109 ? 9.491 -4.459 -26.120 1.00 88.25 109 LEU A O 1
ATOM 907 N N . ASN A 1 110 ? 9.928 -2.494 -25.135 1.00 88.75 110 ASN A N 1
ATOM 908 C CA . ASN A 1 110 ? 10.904 -2.013 -26.116 1.00 88.75 110 ASN A CA 1
ATOM 909 C C . ASN A 1 110 ? 12.363 -2.344 -25.737 1.00 88.75 110 ASN A C 1
ATOM 911 O O . ASN A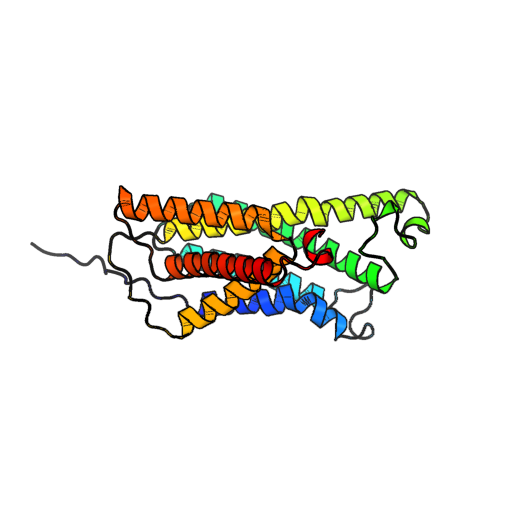 1 110 ? 13.294 -1.865 -26.387 1.00 88.75 110 ASN A O 1
ATOM 915 N N . GLY A 1 111 ? 12.584 -3.176 -24.714 1.00 91.31 111 GLY A N 1
ATOM 916 C CA . GLY A 1 111 ? 13.908 -3.644 -24.301 1.00 91.31 111 GLY A CA 1
ATOM 917 C C . GLY A 1 111 ? 14.566 -2.827 -23.189 1.00 91.31 111 GLY A C 1
ATOM 918 O O . GLY A 1 111 ? 15.776 -2.956 -22.987 1.00 91.31 111 GLY A O 1
ATOM 919 N N . TYR A 1 112 ? 13.807 -1.998 -22.466 1.00 93.19 112 TYR A N 1
ATOM 920 C CA . TYR A 1 112 ? 14.310 -1.301 -21.284 1.00 93.19 112 TYR A CA 1
ATOM 921 C C . TYR A 1 112 ? 14.689 -2.296 -20.190 1.00 93.19 112 TYR A C 1
ATOM 923 O O . TYR A 1 112 ? 13.912 -3.175 -19.816 1.00 93.19 112 TYR A O 1
ATOM 931 N N . GLN A 1 113 ? 15.894 -2.140 -19.653 1.00 93.56 113 GLN A N 1
ATOM 932 C CA . GLN A 1 113 ? 16.421 -2.982 -18.587 1.00 93.56 113 GLN A CA 1
ATOM 933 C C . GLN A 1 113 ? 16.167 -2.361 -17.207 1.00 93.56 113 GLN A C 1
ATOM 935 O O . GLN A 1 113 ? 16.802 -1.378 -16.844 1.00 93.56 113 GLN A O 1
ATOM 940 N N . LEU A 1 114 ? 15.278 -2.973 -16.417 1.00 88.88 114 LEU A N 1
ATOM 941 C CA . LEU A 1 114 ? 14.860 -2.474 -15.092 1.00 88.88 114 LEU A CA 1
ATOM 942 C C . LEU A 1 114 ? 15.984 -2.393 -14.043 1.00 88.88 114 LEU A C 1
ATOM 944 O O . LEU A 1 114 ? 15.836 -1.706 -13.043 1.00 88.88 114 LEU A O 1
ATOM 948 N N . HIS A 1 115 ? 17.095 -3.105 -14.245 1.00 87.38 115 HIS A N 1
ATOM 949 C CA . HIS A 1 115 ? 18.230 -3.096 -13.314 1.00 87.38 115 HIS A CA 1
ATOM 950 C C . HIS A 1 115 ? 19.221 -1.949 -13.568 1.00 87.38 115 HIS A C 1
ATOM 952 O O . HIS A 1 115 ? 20.190 -1.818 -12.825 1.00 87.38 115 HIS A O 1
ATOM 958 N N . LEU A 1 116 ? 19.015 -1.165 -14.631 1.00 92.25 116 LEU A N 1
ATOM 959 C CA . LEU A 1 116 ? 19.842 -0.014 -14.982 1.00 92.25 116 LEU A CA 1
ATOM 960 C C . LEU A 1 116 ? 19.083 1.280 -14.699 1.00 92.25 116 LEU A C 1
ATOM 962 O O . LEU A 1 116 ? 17.863 1.342 -14.867 1.00 92.25 116 LEU A O 1
ATOM 966 N N . SER A 1 117 ? 19.820 2.331 -14.342 1.00 92.19 117 SER A N 1
ATOM 967 C CA . SER A 1 117 ? 19.250 3.678 -14.284 1.00 92.19 117 SER A CA 1
ATOM 968 C C . SER A 1 117 ? 18.807 4.160 -15.671 1.00 92.19 117 SER A C 1
ATOM 970 O O . SER A 1 117 ? 19.260 3.649 -16.701 1.00 92.19 117 SER A O 1
ATOM 972 N N . VAL A 1 118 ? 17.948 5.186 -15.711 1.00 93.06 118 VAL A N 1
ATOM 973 C CA . VAL A 1 118 ? 17.450 5.773 -16.968 1.00 93.06 118 VAL A CA 1
ATOM 974 C C . VAL A 1 118 ? 18.614 6.212 -17.866 1.00 93.06 118 VAL A C 1
ATOM 976 O O . VAL A 1 118 ? 18.638 5.863 -19.046 1.00 93.06 118 VAL A O 1
ATOM 979 N N . ARG A 1 119 ? 19.624 6.905 -17.319 1.00 93.69 119 ARG A N 1
ATOM 980 C CA . ARG A 1 119 ? 20.835 7.333 -18.054 1.00 93.69 119 ARG A CA 1
ATOM 981 C C . ARG A 1 119 ? 21.717 6.195 -18.562 1.00 93.69 119 ARG A C 1
ATOM 983 O O . ARG A 1 119 ? 22.355 6.331 -19.608 1.00 93.69 119 ARG A O 1
ATOM 990 N N . GLU A 1 120 ? 21.796 5.092 -17.831 1.00 94.56 120 GLU A N 1
ATOM 991 C CA . GLU A 1 120 ? 22.635 3.944 -18.200 1.00 94.56 120 GLU A CA 1
ATOM 992 C C . GLU A 1 120 ? 21.944 3.013 -19.196 1.00 94.56 120 GLU A C 1
ATOM 994 O O . GLU A 1 120 ? 22.593 2.165 -19.811 1.00 94.56 120 GLU A O 1
ATOM 999 N N . ASN A 1 121 ? 20.634 3.168 -19.385 1.00 95.88 121 ASN A N 1
ATOM 1000 C CA . ASN A 1 121 ? 19.859 2.246 -20.186 1.00 95.88 121 ASN A CA 1
ATOM 1001 C C . ASN A 1 121 ? 20.177 2.379 -21.693 1.00 95.88 121 ASN A C 1
ATOM 1003 O O . ASN A 1 121 ? 20.009 3.462 -22.269 1.00 95.88 121 ASN A O 1
ATOM 1007 N N . PRO A 1 122 ? 20.559 1.287 -22.387 1.00 94.94 122 PRO A N 1
ATOM 1008 C CA . PRO A 1 122 ? 20.958 1.348 -23.792 1.00 94.94 122 PRO A CA 1
ATOM 1009 C C . PRO A 1 122 ? 19.881 1.868 -24.746 1.00 94.94 122 PRO A C 1
ATOM 1011 O O . PRO A 1 122 ? 20.219 2.394 -25.806 1.00 94.94 122 PRO A O 1
ATOM 1014 N N . ILE A 1 123 ? 18.591 1.703 -24.422 1.00 94.38 123 ILE A N 1
ATOM 1015 C CA . ILE A 1 123 ? 17.518 2.249 -25.266 1.00 94.38 123 ILE A CA 1
ATOM 1016 C C . ILE A 1 123 ? 17.356 3.760 -25.073 1.00 94.38 123 ILE A C 1
ATOM 1018 O O . ILE A 1 123 ? 17.038 4.458 -26.031 1.00 94.38 123 ILE A O 1
ATOM 1022 N N . MET A 1 124 ? 17.640 4.271 -23.871 1.00 94.38 124 MET A N 1
ATOM 1023 C CA . MET A 1 124 ? 17.554 5.698 -23.552 1.00 94.38 124 MET A CA 1
ATOM 1024 C C . MET A 1 124 ? 18.714 6.477 -24.165 1.00 94.38 124 MET A C 1
ATOM 1026 O O . MET A 1 124 ? 18.518 7.560 -24.705 1.00 94.38 124 MET A O 1
ATOM 1030 N N . GLN A 1 125 ? 19.913 5.892 -24.182 1.00 93.56 125 GLN A N 1
ATOM 1031 C CA . GLN A 1 125 ? 21.096 6.494 -24.811 1.00 93.56 125 GLN A CA 1
ATOM 1032 C C . GLN A 1 125 ? 20.976 6.658 -26.335 1.00 93.56 125 GLN A C 1
ATOM 1034 O O . GLN A 1 125 ? 21.754 7.392 -26.937 1.00 93.56 125 GLN A O 1
ATOM 1039 N N . LYS A 1 126 ? 20.010 5.979 -26.966 1.00 94.25 126 LYS A N 1
ATOM 1040 C CA . LYS A 1 126 ? 19.722 6.093 -28.404 1.00 94.25 126 LYS A CA 1
ATOM 1041 C C . LYS A 1 126 ? 18.730 7.210 -28.740 1.00 94.25 126 LYS A C 1
ATOM 1043 O O . LYS A 1 126 ? 18.455 7.414 -29.920 1.00 94.25 126 LYS A O 1
ATOM 1048 N N . LEU A 1 127 ? 18.159 7.884 -27.740 1.00 93.56 127 LEU A N 1
ATOM 1049 C CA . LEU A 1 127 ? 17.196 8.960 -27.959 1.00 93.56 127 LEU A CA 1
ATOM 1050 C C . LEU A 1 127 ? 17.864 10.188 -28.593 1.00 93.56 127 LEU A C 1
ATOM 1052 O O . LEU A 1 127 ? 18.969 10.577 -28.217 1.00 93.56 127 LEU A O 1
ATOM 1056 N N . ASP A 1 128 ? 17.147 10.820 -29.521 1.00 92.94 128 ASP A N 1
ATOM 1057 C CA . ASP A 1 128 ? 17.537 12.064 -30.186 1.00 92.94 128 ASP A CA 1
ATOM 1058 C C . ASP A 1 128 ? 16.359 13.063 -30.112 1.00 92.94 128 ASP A C 1
ATOM 1060 O O . ASP A 1 128 ? 15.250 12.710 -30.525 1.00 92.94 128 ASP A O 1
ATOM 1064 N N . PRO A 1 129 ? 16.537 14.281 -29.563 1.00 95.31 129 PRO A N 1
ATOM 1065 C CA . PRO A 1 129 ? 17.773 14.815 -28.988 1.00 95.31 129 PRO A CA 1
ATOM 1066 C C . PRO A 1 129 ? 18.163 14.150 -27.652 1.00 95.31 129 PRO A C 1
ATOM 1068 O O . PRO A 1 129 ? 17.280 13.732 -26.899 1.00 95.31 129 PRO A O 1
ATOM 1071 N N . PRO A 1 130 ? 19.463 14.136 -27.282 1.00 92.06 130 PRO A N 1
ATOM 1072 C CA . PRO A 1 130 ? 19.935 13.553 -26.018 1.00 92.06 130 PRO A CA 1
ATOM 1073 C C . PRO A 1 130 ? 19.285 14.144 -24.757 1.00 92.06 130 PRO A C 1
ATOM 1075 O O . PRO A 1 130 ? 19.201 13.475 -23.730 1.00 92.06 130 PRO A O 1
ATOM 1078 N N . SER A 1 131 ? 18.783 15.381 -24.829 1.00 93.44 131 SER A N 1
ATOM 1079 C CA . SER A 1 131 ? 18.057 16.036 -23.732 1.00 93.44 131 SER A CA 1
ATOM 1080 C C . SER A 1 131 ? 16.736 15.349 -23.364 1.00 93.44 131 SER A C 1
ATOM 1082 O O . SER A 1 131 ? 16.201 15.597 -22.284 1.00 93.44 131 SER A O 1
ATOM 1084 N N . LEU A 1 132 ? 16.202 14.457 -24.209 1.00 94.81 132 LEU A N 1
ATOM 1085 C CA . LEU A 1 132 ? 15.028 13.650 -23.865 1.00 94.81 132 LEU A CA 1
ATOM 1086 C C . LEU A 1 132 ? 15.283 12.726 -22.669 1.00 94.81 132 LEU A C 1
ATOM 1088 O O . LEU A 1 132 ? 14.347 12.455 -21.919 1.00 94.81 132 LEU A O 1
ATOM 1092 N N . ILE A 1 133 ? 16.532 12.303 -22.438 1.00 95.31 133 ILE A N 1
ATOM 1093 C CA . ILE A 1 133 ? 16.901 11.496 -21.264 1.00 95.31 133 ILE A CA 1
ATOM 1094 C C . ILE A 1 133 ? 16.529 12.236 -19.974 1.00 95.31 133 ILE A C 1
ATOM 1096 O O . ILE A 1 133 ? 15.973 11.629 -19.064 1.00 95.31 133 ILE A O 1
ATOM 1100 N N . ASP A 1 134 ? 16.737 13.555 -19.916 1.00 95.69 134 ASP A N 1
ATOM 1101 C CA . ASP A 1 134 ? 16.394 14.357 -18.735 1.00 95.69 134 ASP A CA 1
ATOM 1102 C C . ASP A 1 134 ? 14.875 14.415 -18.491 1.00 95.69 134 ASP A C 1
ATOM 1104 O O . ASP A 1 134 ? 14.431 14.520 -17.349 1.00 95.69 134 ASP A O 1
ATOM 1108 N N . SER A 1 135 ? 14.061 14.296 -19.547 1.00 95.19 135 SER A N 1
ATOM 1109 C CA . SER A 1 135 ? 12.600 14.213 -19.412 1.00 95.19 135 SER A CA 1
ATOM 1110 C C . SER A 1 135 ? 12.158 12.869 -18.826 1.00 95.19 135 SER A C 1
ATOM 1112 O O . SER A 1 135 ? 11.233 12.834 -18.016 1.00 95.19 135 SER A O 1
ATOM 1114 N N . PHE A 1 136 ? 12.830 11.771 -19.189 1.00 94.56 136 PHE A N 1
ATOM 1115 C CA . PHE A 1 136 ? 12.577 10.451 -18.598 1.00 94.56 136 PHE A CA 1
ATOM 1116 C C . PHE A 1 136 ? 13.102 10.340 -17.162 1.00 94.56 136 PHE A C 1
ATOM 1118 O O . PHE A 1 136 ? 12.439 9.733 -16.330 1.00 94.56 136 PHE A O 1
ATOM 1125 N N . GLU A 1 137 ? 14.233 10.969 -16.842 1.00 95.25 137 GLU A N 1
ATOM 1126 C CA . GLU A 1 137 ? 14.726 11.100 -15.462 1.00 95.25 137 GLU A CA 1
ATOM 1127 C C . GLU A 1 137 ? 13.723 11.857 -14.585 1.00 95.25 137 GLU A C 1
ATOM 1129 O O . GLU A 1 137 ? 13.398 11.427 -13.480 1.00 95.25 137 GLU A O 1
ATOM 1134 N N . LEU A 1 138 ? 13.162 12.957 -15.098 1.00 95.62 138 LEU A N 1
ATOM 1135 C CA . LEU A 1 138 ? 12.113 13.693 -14.400 1.00 95.62 138 LEU A CA 1
ATOM 1136 C C . LEU A 1 138 ? 10.849 12.843 -14.207 1.00 95.62 138 LEU A C 1
ATOM 1138 O O . LEU A 1 138 ? 10.253 12.880 -13.133 1.00 95.62 138 LEU A O 1
ATOM 1142 N N . LEU A 1 139 ? 10.439 12.079 -15.223 1.00 94.69 139 LEU A N 1
ATOM 1143 C CA . LEU A 1 139 ? 9.308 11.156 -15.117 1.00 94.69 139 LEU A CA 1
ATOM 1144 C C . LEU A 1 139 ? 9.549 10.093 -14.037 1.00 94.69 139 LEU A C 1
ATOM 1146 O O . LEU A 1 139 ? 8.671 9.871 -13.210 1.00 94.69 139 LEU A O 1
ATOM 1150 N N . TYR A 1 140 ? 10.736 9.483 -14.020 1.00 93.62 140 TYR A N 1
ATOM 1151 C CA . TYR A 1 140 ? 11.115 8.486 -13.020 1.00 93.62 140 TYR A CA 1
ATOM 1152 C C . TYR A 1 140 ? 11.134 9.087 -11.611 1.00 93.62 140 TYR A C 1
ATOM 1154 O O . TYR A 1 140 ? 10.598 8.497 -10.683 1.00 93.62 140 TYR A O 1
ATOM 1162 N N . PHE A 1 141 ? 11.656 10.307 -11.452 1.00 95.00 141 PHE A N 1
ATOM 1163 C CA . PHE A 1 141 ? 11.595 11.032 -10.181 1.00 95.00 141 PHE A CA 1
ATOM 1164 C C . PHE A 1 141 ? 10.150 11.296 -9.728 1.00 95.00 141 PHE A C 1
ATOM 1166 O O . PHE A 1 141 ? 9.822 11.148 -8.550 1.00 95.00 141 PHE A O 1
ATOM 1173 N N . TYR A 1 142 ? 9.270 11.695 -10.650 1.00 96.12 142 TYR A N 1
ATOM 1174 C CA . TYR A 1 142 ? 7.857 11.875 -10.331 1.00 96.12 142 TYR A CA 1
ATOM 1175 C C . TYR A 1 142 ? 7.208 10.577 -9.868 1.00 96.12 142 TYR A C 1
ATOM 1177 O O . TYR A 1 142 ? 6.408 10.623 -8.941 1.00 96.12 142 TYR A O 1
ATOM 1185 N N . ASP A 1 143 ? 7.545 9.455 -10.490 1.00 93.56 143 ASP A N 1
ATOM 1186 C CA . ASP A 1 143 ? 6.990 8.149 -10.166 1.00 93.56 143 ASP A CA 1
ATOM 1187 C C . ASP A 1 143 ? 7.549 7.593 -8.844 1.00 93.56 143 ASP A C 1
ATOM 1189 O O . ASP A 1 143 ? 6.846 7.543 -7.829 1.00 93.56 143 ASP A O 1
ATOM 1193 N N . GLU A 1 144 ? 8.836 7.251 -8.837 1.00 89.88 144 GLU A N 1
ATOM 1194 C CA . GLU A 1 144 ? 9.512 6.437 -7.817 1.00 89.88 144 GLU A CA 1
ATOM 1195 C C . GLU A 1 144 ? 9.794 7.193 -6.521 1.00 89.88 144 GLU A C 1
ATOM 1197 O O . GLU A 1 144 ? 9.788 6.610 -5.440 1.00 89.88 144 GLU A O 1
ATOM 1202 N N . GLU A 1 145 ? 9.990 8.509 -6.603 1.00 90.69 145 GLU A N 1
ATOM 1203 C CA . GLU A 1 145 ? 10.206 9.335 -5.419 1.00 90.69 145 GLU A CA 1
ATOM 1204 C C . GLU A 1 145 ? 8.891 10.003 -5.010 1.00 90.69 145 GLU A C 1
ATOM 1206 O O . GLU A 1 145 ? 8.268 9.668 -4.000 1.00 90.69 145 GLU A O 1
ATOM 1211 N N . LEU A 1 146 ? 8.426 10.968 -5.803 1.00 94.19 146 LEU A N 1
ATOM 1212 C CA . LEU A 1 146 ? 7.336 11.851 -5.391 1.00 94.19 146 LEU A CA 1
ATOM 1213 C C . LEU A 1 146 ? 5.985 11.124 -5.320 1.00 94.19 146 LEU A C 1
ATOM 1215 O O . LEU A 1 146 ? 5.254 11.280 -4.336 1.00 94.19 146 LEU A O 1
ATOM 1219 N N . GLY A 1 147 ? 5.656 10.334 -6.341 1.00 94.19 147 GLY A N 1
ATOM 1220 C CA . GLY A 1 147 ? 4.409 9.589 -6.473 1.00 94.19 147 GLY A CA 1
ATOM 1221 C C . GLY A 1 147 ? 4.256 8.568 -5.357 1.00 94.19 147 GLY A C 1
ATOM 1222 O O . GLY A 1 147 ? 3.252 8.596 -4.643 1.00 94.19 147 GLY A O 1
ATOM 1223 N N . HIS A 1 148 ? 5.291 7.759 -5.126 1.00 91.62 148 HIS A N 1
ATOM 1224 C CA . HIS A 1 148 ? 5.340 6.770 -4.049 1.00 91.62 148 HIS A CA 1
ATOM 1225 C C . HIS A 1 148 ? 5.126 7.394 -2.661 1.00 91.62 148 HIS A C 1
ATOM 1227 O O . HIS A 1 148 ? 4.271 6.925 -1.901 1.00 91.62 148 HIS A O 1
ATOM 1233 N N . TYR A 1 149 ? 5.816 8.491 -2.319 1.00 93.12 149 TYR A N 1
ATOM 1234 C CA . TYR A 1 149 ? 5.592 9.158 -1.029 1.00 93.12 149 TYR A CA 1
ATOM 1235 C C . TYR A 1 149 ? 4.183 9.742 -0.915 1.00 93.12 149 TYR A C 1
ATOM 1237 O O . TYR A 1 149 ? 3.530 9.580 0.119 1.00 93.12 149 TYR A O 1
ATOM 1245 N N . MET A 1 150 ? 3.691 10.408 -1.960 1.00 96.62 150 MET A N 1
ATOM 1246 C CA . MET A 1 150 ? 2.350 10.996 -1.968 1.00 96.62 150 MET A CA 1
ATOM 1247 C C . MET A 1 150 ? 1.236 9.952 -1.981 1.00 96.62 150 MET A C 1
ATOM 1249 O O . MET A 1 150 ? 0.121 10.252 -1.562 1.00 96.62 150 MET A O 1
ATOM 1253 N N . TRP A 1 151 ? 1.524 8.731 -2.411 1.00 95.00 151 TRP A N 1
ATOM 1254 C CA . TRP A 1 151 ? 0.592 7.620 -2.376 1.00 95.00 151 TRP A CA 1
ATOM 1255 C C . TRP A 1 151 ? 0.598 6.921 -1.011 1.00 95.00 151 TRP A C 1
ATOM 1257 O O . TRP A 1 151 ? -0.421 6.899 -0.310 1.00 95.00 151 TRP A O 1
ATOM 1267 N N . TYR A 1 152 ? 1.750 6.404 -0.579 1.00 94.88 152 TYR A N 1
ATOM 1268 C CA . TYR A 1 152 ? 1.831 5.557 0.609 1.00 94.88 152 TYR A CA 1
ATOM 1269 C C . TYR A 1 152 ? 1.742 6.335 1.922 1.00 94.88 152 TYR A C 1
ATOM 1271 O O . TYR A 1 152 ? 1.102 5.864 2.866 1.00 94.88 152 TYR A O 1
ATOM 1279 N N . LEU A 1 153 ? 2.331 7.532 2.023 1.00 96.38 153 LEU A N 1
ATOM 1280 C CA . LEU A 1 153 ? 2.303 8.279 3.284 1.00 96.38 153 LEU A CA 1
ATOM 1281 C C . LEU A 1 153 ? 0.860 8.625 3.700 1.00 96.38 153 LEU A C 1
ATOM 1283 O O . LEU A 1 153 ? 0.489 8.309 4.837 1.00 96.38 153 LEU A O 1
ATOM 1287 N N . PRO A 1 154 ? -0.002 9.192 2.829 1.00 97.44 154 PRO A N 1
ATOM 1288 C CA . PRO A 1 154 ? -1.393 9.428 3.196 1.00 97.44 154 PRO A CA 1
ATOM 1289 C C . PRO A 1 154 ? -2.179 8.146 3.461 1.00 97.44 154 PRO A C 1
ATOM 1291 O O . PRO A 1 154 ? -2.997 8.124 4.379 1.00 97.44 154 PRO A O 1
ATOM 1294 N N . TYR A 1 155 ? -1.903 7.072 2.720 1.00 96.19 155 TYR A N 1
ATOM 1295 C CA . TYR A 1 155 ? -2.537 5.770 2.920 1.00 96.19 155 TYR A CA 1
ATOM 1296 C C . TYR A 1 155 ? -2.329 5.240 4.349 1.00 96.19 155 TYR A C 1
ATOM 1298 O O . TYR A 1 155 ? -3.294 4.960 5.070 1.00 96.19 155 TYR A O 1
ATOM 1306 N N . PHE A 1 156 ? -1.078 5.200 4.820 1.00 97.44 156 PHE A N 1
ATOM 1307 C CA . PHE A 1 156 ? -0.756 4.764 6.183 1.00 97.44 156 PHE A CA 1
ATOM 1308 C C . PHE A 1 156 ? -1.277 5.729 7.258 1.00 97.44 156 PHE A C 1
ATOM 1310 O O . PHE A 1 156 ? -1.756 5.288 8.308 1.00 97.44 156 PHE A O 1
ATOM 1317 N N . LEU A 1 157 ? -1.262 7.041 7.003 1.00 97.81 157 LEU A N 1
ATOM 1318 C CA . LEU A 1 157 ? -1.859 8.025 7.912 1.00 97.81 157 LEU A CA 1
ATOM 1319 C C . LEU A 1 157 ? -3.375 7.833 8.047 1.00 97.81 157 LEU A C 1
ATOM 1321 O O . LEU A 1 157 ? -3.904 7.910 9.159 1.00 97.81 157 LEU A O 1
ATOM 1325 N N . CYS A 1 158 ? -4.079 7.514 6.961 1.00 97.12 158 CYS A N 1
ATOM 1326 C CA . CYS A 1 158 ? -5.502 7.191 6.999 1.00 97.12 158 CYS A CA 1
ATOM 1327 C C . CYS A 1 158 ? -5.781 5.925 7.812 1.00 97.12 158 CYS A C 1
ATOM 1329 O O . CYS A 1 158 ? -6.729 5.919 8.604 1.00 97.12 158 CYS A O 1
ATOM 1331 N N . PHE A 1 159 ? -4.934 4.897 7.716 1.00 96.50 159 PHE A N 1
ATOM 1332 C CA . PHE A 1 159 ? -5.037 3.743 8.607 1.00 96.50 159 PHE A CA 1
ATOM 1333 C C . PHE A 1 159 ? -4.794 4.087 10.066 1.00 96.50 159 PHE A C 1
ATOM 1335 O O . PHE A 1 159 ? -5.535 3.602 10.917 1.00 96.50 159 PHE A O 1
ATOM 1342 N N . LEU A 1 160 ? -3.822 4.942 10.384 1.00 97.56 160 LEU A N 1
ATOM 1343 C CA . LEU A 1 160 ? -3.601 5.399 11.758 1.00 97.56 160 LEU A CA 1
ATOM 1344 C C . LEU A 1 160 ? -4.795 6.197 12.292 1.00 97.56 160 LEU A C 1
ATOM 1346 O O . LEU A 1 160 ? -5.214 5.996 13.436 1.00 97.56 160 LEU A O 1
ATOM 1350 N N . MET A 1 161 ? -5.382 7.066 11.466 1.00 97.25 161 MET A N 1
ATOM 1351 C CA . MET A 1 161 ? -6.593 7.819 11.804 1.00 97.25 161 MET A CA 1
ATOM 1352 C C . MET A 1 161 ? -7.772 6.881 12.066 1.00 97.25 161 MET A C 1
ATOM 1354 O O . MET A 1 161 ? -8.427 6.997 13.107 1.00 97.25 161 MET A O 1
ATOM 1358 N N . PHE A 1 162 ? -8.005 5.921 11.168 1.00 96.75 162 PHE A N 1
ATOM 1359 C CA . PHE A 1 162 ? -9.016 4.888 11.346 1.00 96.75 162 PHE A CA 1
ATOM 1360 C C . PHE A 1 162 ? -8.740 4.074 12.615 1.00 96.75 162 PHE A C 1
ATOM 1362 O O . PHE A 1 162 ? -9.587 4.005 13.499 1.00 96.75 162 PHE A O 1
ATOM 1369 N N . PHE A 1 163 ? -7.537 3.542 12.793 1.00 97.31 163 PHE A N 1
ATOM 1370 C CA . PHE A 1 163 ? -7.170 2.744 13.956 1.00 97.31 163 PHE A CA 1
ATOM 1371 C C . PHE A 1 163 ? -7.422 3.486 15.273 1.00 97.31 163 PHE A C 1
ATOM 1373 O O . PHE A 1 163 ? -8.088 2.965 16.169 1.00 97.31 163 PHE A O 1
ATOM 1380 N N . ASN A 1 164 ? -6.987 4.741 15.382 1.00 96.00 164 ASN A N 1
ATOM 1381 C CA . ASN A 1 164 ? -7.207 5.543 16.584 1.00 96.00 164 ASN A CA 1
ATOM 1382 C C . ASN A 1 164 ? -8.702 5.816 16.863 1.00 96.00 164 ASN A C 1
ATOM 1384 O O . ASN A 1 164 ? -9.113 5.985 18.016 1.00 96.00 164 ASN A O 1
ATOM 1388 N N . SER A 1 165 ? -9.541 5.818 15.827 1.00 94.88 165 SER A N 1
ATOM 1389 C CA . SER A 1 165 ? -10.989 5.983 15.973 1.00 94.88 165 SER A CA 1
ATOM 1390 C C . SER A 1 165 ? -11.717 4.724 16.477 1.00 94.88 165 SER A C 1
ATOM 1392 O O . SER A 1 165 ? -12.786 4.848 17.072 1.00 94.88 165 SER A O 1
ATOM 1394 N N . THR A 1 166 ? -11.115 3.533 16.353 1.00 94.69 166 THR A N 1
ATOM 1395 C CA . THR A 1 166 ? -11.718 2.234 16.743 1.00 94.69 166 THR A CA 1
ATOM 1396 C C . THR A 1 166 ? -11.683 1.917 18.245 1.00 94.69 166 THR A C 1
ATOM 1398 O O . THR A 1 166 ? -12.173 0.877 18.691 1.00 94.69 166 THR A O 1
ATOM 1401 N N . PHE A 1 167 ? -11.094 2.787 19.070 1.00 93.75 167 PHE A N 1
ATOM 1402 C CA . PHE A 1 167 ? -11.043 2.576 20.519 1.00 93.75 167 PHE A CA 1
ATOM 1403 C C . PHE A 1 167 ? -12.369 2.948 21.186 1.00 93.75 167 PHE A C 1
ATOM 1405 O O . PHE A 1 167 ? -12.746 4.120 21.204 1.00 93.75 167 PHE A O 1
ATOM 1412 N N . VAL A 1 168 ? -13.013 1.987 21.838 1.00 90.00 168 VAL A N 1
ATOM 1413 C CA . VAL A 1 168 ? -14.301 2.125 22.529 1.00 90.00 168 VAL A CA 1
ATOM 1414 C C . VAL A 1 168 ? -14.173 1.817 24.026 1.00 90.00 168 VAL A C 1
ATOM 1416 O O . VAL A 1 168 ? -13.273 1.097 24.462 1.00 90.00 168 VAL A O 1
ATOM 1419 N N . SER A 1 169 ? -15.073 2.377 24.840 1.00 82.12 169 SER A N 1
ATOM 1420 C CA . SER A 1 169 ? -15.111 2.150 26.296 1.00 82.12 169 SER A CA 1
ATOM 1421 C C . SER A 1 169 ? -15.901 0.899 26.700 1.00 82.12 169 SER A C 1
ATOM 1423 O O . SER A 1 169 ? -15.759 0.415 27.821 1.00 82.12 169 SER A O 1
ATOM 1425 N N . VAL A 1 170 ? -16.732 0.368 25.798 1.00 71.88 170 VAL A N 1
ATOM 1426 C CA . VAL A 1 170 ? -17.609 -0.788 26.035 1.00 71.88 170 VAL A CA 1
ATOM 1427 C C . VAL A 1 170 ? -17.062 -2.018 25.314 1.00 71.88 170 VAL A C 1
ATOM 1429 O O . VAL A 1 170 ? -16.334 -1.919 24.329 1.00 71.88 170 VAL A O 1
ATOM 1432 N N . GLN A 1 171 ? -17.379 -3.199 25.841 1.00 64.06 171 GLN A N 1
ATOM 1433 C CA . GLN A 1 171 ? -16.908 -4.469 25.309 1.00 64.06 171 GLN A CA 1
ATOM 1434 C C . GLN A 1 171 ? -17.416 -4.696 23.878 1.00 64.06 171 GLN A C 1
ATOM 1436 O O . GLN A 1 171 ? -18.618 -4.774 23.643 1.00 64.06 171 GLN A O 1
ATOM 1441 N N . SER A 1 172 ? -16.480 -4.807 22.934 1.00 62.94 172 SER A N 1
ATOM 1442 C CA . SER A 1 172 ? -16.761 -5.163 21.546 1.00 62.94 172 SER A CA 1
ATOM 1443 C C . SER A 1 172 ? -17.055 -6.657 21.399 1.00 62.94 172 SER A C 1
ATOM 1445 O O . SER A 1 172 ? -16.709 -7.468 22.269 1.00 62.94 172 SER A O 1
ATOM 1447 N N . GLU A 1 173 ? -17.704 -7.022 20.292 1.00 66.19 173 GLU A N 1
ATOM 1448 C CA . GLU A 1 173 ? -18.069 -8.401 19.968 1.00 66.19 173 GLU A CA 1
ATOM 1449 C C . GLU A 1 173 ? -16.859 -9.345 20.093 1.00 66.19 173 GLU A C 1
ATOM 1451 O O . GLU A 1 173 ? -15.728 -8.985 19.751 1.00 66.19 173 GLU A O 1
ATOM 1456 N N . LYS A 1 174 ? -17.047 -10.570 20.601 1.00 67.25 174 LYS A N 1
ATOM 1457 C CA . LYS A 1 174 ? -15.966 -11.567 20.553 1.00 67.25 174 LYS A CA 1
ATOM 1458 C C . LYS A 1 174 ? -15.744 -11.961 19.092 1.00 67.25 174 LYS A C 1
ATOM 1460 O O . LYS A 1 174 ? -16.703 -12.294 18.405 1.00 67.25 174 LYS A O 1
ATOM 1465 N N . VAL A 1 175 ? -14.488 -11.964 18.643 1.00 65.94 175 VAL A N 1
ATOM 1466 C CA . VAL A 1 175 ? -14.121 -12.473 17.314 1.00 65.94 175 VAL A CA 1
ATOM 1467 C C . VAL A 1 175 ? -14.492 -13.955 17.267 1.00 65.94 175 VAL A C 1
ATOM 1469 O O . VAL A 1 175 ? -13.877 -14.763 17.958 1.00 65.94 175 VAL A O 1
ATOM 1472 N N . LYS A 1 176 ? -15.545 -14.301 16.524 1.00 64.56 176 LYS A N 1
ATOM 1473 C CA . LYS A 1 176 ? -16.045 -15.682 16.396 1.00 64.56 176 LYS A CA 1
ATOM 1474 C C . LYS A 1 176 ? -16.184 -16.154 14.948 1.00 64.56 176 LYS A C 1
ATOM 1476 O O . LYS A 1 176 ? -16.561 -17.296 14.726 1.00 64.56 176 LYS A O 1
ATOM 1481 N N . SER A 1 177 ? -15.908 -15.291 13.972 1.00 78.31 177 SER A N 1
ATOM 1482 C CA . SER A 1 177 ? -16.099 -15.620 12.559 1.00 78.31 177 SER A CA 1
ATOM 1483 C C . SER A 1 177 ? -14.816 -16.192 11.959 1.00 78.31 177 SER A C 1
ATOM 1485 O O . SER A 1 177 ? -13.770 -15.550 12.038 1.00 78.31 177 SER A O 1
ATOM 1487 N N . SER A 1 178 ? -14.899 -17.366 11.329 1.00 82.69 178 SER A N 1
ATOM 1488 C CA . SER A 1 178 ? -13.824 -17.934 10.499 1.00 82.69 178 SER A CA 1
ATOM 1489 C C . SER A 1 178 ? -13.398 -16.975 9.388 1.00 82.69 178 SER A C 1
ATOM 1491 O O . SER A 1 178 ? -12.213 -16.878 9.079 1.00 82.69 178 SER A O 1
ATOM 1493 N N . GLY A 1 179 ? -14.350 -16.194 8.865 1.00 88.88 179 GLY A N 1
ATOM 1494 C CA . GLY A 1 179 ? -14.077 -15.150 7.891 1.00 88.88 179 GLY A CA 1
ATOM 1495 C C . GLY A 1 179 ? -13.009 -14.179 8.388 1.00 88.88 179 GLY A C 1
ATOM 1496 O O . GLY A 1 179 ? -12.046 -13.924 7.676 1.00 88.88 179 GLY A O 1
ATOM 1497 N N . PHE A 1 180 ? -13.119 -13.684 9.624 1.00 93.62 180 PHE A N 1
ATOM 1498 C CA . PHE A 1 180 ? -12.158 -12.725 10.181 1.00 93.62 180 PHE A CA 1
ATOM 1499 C C . PHE A 1 180 ? -10.707 -13.189 10.008 1.00 93.62 180 PHE A C 1
ATOM 1501 O O . PHE A 1 180 ? -9.876 -12.429 9.523 1.00 93.62 180 PHE A O 1
ATOM 1508 N N . TRP A 1 181 ? -10.416 -14.439 10.374 1.00 94.56 181 TRP A N 1
ATOM 1509 C CA . TRP A 1 181 ? -9.061 -14.983 10.294 1.00 94.56 181 TRP A CA 1
ATOM 1510 C C . TRP A 1 181 ? -8.629 -15.253 8.857 1.00 94.56 181 TRP A C 1
ATOM 1512 O O . TRP A 1 181 ? -7.478 -14.992 8.522 1.00 94.56 181 TRP A O 1
ATOM 1522 N N . PHE A 1 182 ? -9.551 -15.703 8.002 1.00 94.88 182 PHE A N 1
ATOM 1523 C CA . PHE A 1 182 ? -9.289 -15.843 6.571 1.00 94.88 182 PHE A CA 1
ATOM 1524 C C . PHE A 1 182 ? -8.893 -14.504 5.934 1.00 94.88 182 PHE A C 1
ATOM 1526 O O . PHE A 1 182 ? -7.864 -14.427 5.271 1.00 94.88 182 PHE A O 1
ATOM 1533 N N . LEU A 1 183 ? -9.657 -13.433 6.176 1.00 96.06 183 LEU A N 1
ATOM 1534 C CA . LEU A 1 183 ? -9.319 -12.111 5.645 1.00 96.06 183 LEU A CA 1
ATOM 1535 C C . LEU A 1 183 ? -8.058 -11.532 6.270 1.00 96.06 183 LEU A C 1
ATOM 1537 O O . LEU A 1 183 ? -7.333 -10.830 5.571 1.00 96.06 183 LEU A O 1
ATOM 1541 N N . ALA A 1 184 ? -7.799 -11.795 7.552 1.00 96.69 184 ALA A N 1
ATOM 1542 C CA . ALA A 1 184 ? -6.573 -11.340 8.194 1.00 96.69 184 ALA A CA 1
ATOM 1543 C C . ALA A 1 184 ? -5.372 -11.969 7.486 1.00 96.69 184 ALA A C 1
ATOM 1545 O O . ALA A 1 184 ? -4.506 -11.239 7.028 1.00 96.69 184 ALA A O 1
ATOM 1546 N N . LEU A 1 185 ? -5.391 -13.290 7.274 1.00 96.12 185 LEU A N 1
ATOM 1547 C CA . LEU A 1 185 ? -4.356 -13.988 6.514 1.00 96.12 185 LEU A CA 1
ATOM 1548 C C . LEU A 1 185 ? -4.225 -13.437 5.087 1.00 96.12 185 LEU A C 1
ATOM 1550 O O . LEU A 1 185 ? -3.127 -13.071 4.685 1.00 96.12 185 LEU A O 1
ATOM 1554 N N . LEU A 1 186 ? -5.335 -13.314 4.352 1.00 96.62 186 LEU A N 1
ATOM 1555 C CA . LEU A 1 186 ? -5.333 -12.835 2.966 1.00 96.62 186 LEU A CA 1
ATOM 1556 C C . LEU A 1 186 ? -4.734 -11.425 2.827 1.00 96.62 186 LEU A C 1
ATOM 1558 O O . LEU A 1 186 ? -3.938 -11.179 1.922 1.00 96.62 186 LEU A O 1
ATOM 1562 N N . ASN A 1 187 ? -5.099 -10.500 3.720 1.00 97.06 187 ASN A N 1
ATOM 1563 C CA . ASN A 1 187 ? -4.531 -9.151 3.729 1.00 97.06 187 ASN A CA 1
ATOM 1564 C C . ASN A 1 187 ? -3.075 -9.167 4.207 1.00 97.06 187 ASN A C 1
ATOM 1566 O O . ASN A 1 187 ? -2.240 -8.457 3.654 1.00 97.06 187 ASN A O 1
ATOM 1570 N N . SER A 1 188 ? -2.750 -9.978 5.216 1.00 97.81 188 SER A N 1
ATOM 1571 C CA . SER A 1 188 ? -1.391 -10.063 5.742 1.00 97.81 188 SER A CA 1
ATOM 1572 C C . SER A 1 188 ? -0.403 -10.576 4.711 1.00 97.81 188 SER A C 1
ATOM 1574 O O . SER A 1 188 ? 0.718 -10.080 4.680 1.00 97.81 188 SER A O 1
ATOM 1576 N N . THR A 1 189 ? -0.808 -11.532 3.873 1.00 97.25 189 THR A N 1
ATOM 1577 C CA . THR A 1 189 ? 0.011 -12.051 2.774 1.00 97.25 189 THR A CA 1
ATOM 1578 C C . THR A 1 189 ? 0.264 -10.982 1.711 1.00 97.25 189 THR A C 1
ATOM 1580 O O . THR A 1 189 ? 1.392 -10.864 1.250 1.00 97.25 189 THR A O 1
ATOM 1583 N N . TYR A 1 190 ? -0.731 -10.157 1.374 1.00 96.44 190 TYR A N 1
ATOM 1584 C CA . TYR A 1 190 ? -0.521 -9.030 0.458 1.00 96.44 190 TYR A CA 1
ATOM 1585 C C . TYR A 1 190 ? 0.497 -8.024 1.017 1.00 96.44 190 TYR A C 1
ATOM 1587 O O . TYR A 1 190 ? 1.482 -7.706 0.359 1.00 96.44 190 TYR A O 1
ATOM 1595 N N . TYR A 1 191 ? 0.333 -7.586 2.271 1.00 96.94 191 TYR A N 1
ATOM 1596 C CA . TYR A 1 191 ? 1.313 -6.686 2.888 1.00 96.94 191 TYR A CA 1
ATOM 1597 C C . TYR A 1 191 ? 2.685 -7.335 3.067 1.00 96.94 191 TYR A C 1
ATOM 1599 O O . TYR A 1 191 ? 3.693 -6.649 2.963 1.00 96.94 191 TYR A O 1
ATOM 1607 N N . TRP A 1 192 ? 2.738 -8.641 3.340 1.00 96.62 192 TRP A N 1
ATOM 1608 C CA . TRP A 1 192 ? 3.997 -9.378 3.416 1.00 96.62 192 TRP A CA 1
ATOM 1609 C C . TRP A 1 192 ? 4.751 -9.278 2.094 1.00 96.62 192 TRP A C 1
ATOM 1611 O O . TRP A 1 192 ? 5.911 -8.886 2.131 1.00 96.62 192 TRP A O 1
ATOM 1621 N N . TYR A 1 193 ? 4.079 -9.520 0.964 1.00 94.62 193 TYR A N 1
ATOM 1622 C CA . TYR A 1 193 ? 4.665 -9.370 -0.368 1.00 94.62 193 TYR A CA 1
ATOM 1623 C C . TYR A 1 193 ? 5.246 -7.963 -0.580 1.00 94.62 193 TYR A C 1
ATOM 1625 O O . TYR A 1 193 ? 6.432 -7.831 -0.877 1.00 94.62 193 TYR A O 1
ATOM 1633 N N . LEU A 1 194 ? 4.458 -6.912 -0.328 1.00 94.00 194 LEU A N 1
ATOM 1634 C CA . LEU A 1 194 ? 4.909 -5.527 -0.518 1.00 94.00 194 LEU A CA 1
ATOM 1635 C C . LEU A 1 194 ? 6.072 -5.129 0.404 1.00 94.00 194 LEU A C 1
ATOM 1637 O O . LEU A 1 194 ? 6.936 -4.342 0.020 1.00 94.00 194 LEU A O 1
ATOM 1641 N N . VAL A 1 195 ? 6.100 -5.651 1.634 1.00 95.00 195 VAL A N 1
ATOM 1642 C CA . VAL A 1 195 ? 7.215 -5.430 2.567 1.00 95.00 195 VAL A CA 1
ATOM 1643 C C . VAL A 1 195 ? 8.459 -6.191 2.107 1.00 95.00 195 VAL A C 1
ATOM 1645 O O . VAL A 1 195 ? 9.563 -5.659 2.177 1.00 95.00 195 VAL A O 1
ATOM 1648 N N . THR A 1 196 ? 8.319 -7.422 1.615 1.00 91.69 196 THR A N 1
ATOM 1649 C CA . THR A 1 196 ? 9.467 -8.183 1.098 1.00 91.69 196 THR A CA 1
ATOM 1650 C C . THR A 1 196 ? 10.027 -7.609 -0.200 1.00 91.69 196 THR A C 1
ATOM 1652 O O . THR A 1 196 ? 11.229 -7.690 -0.411 1.00 91.69 196 THR A O 1
ATOM 1655 N N . GLU A 1 197 ? 9.188 -6.983 -1.027 1.00 88.50 197 GLU A N 1
ATOM 1656 C CA . GLU A 1 197 ? 9.598 -6.227 -2.219 1.00 88.50 197 GLU A CA 1
ATOM 1657 C C . GLU A 1 197 ? 10.255 -4.877 -1.878 1.00 88.50 197 GLU A C 1
ATOM 1659 O O . GLU A 1 197 ? 10.808 -4.219 -2.751 1.00 88.50 197 GLU A O 1
ATOM 1664 N N . GLY A 1 198 ? 10.194 -4.431 -0.619 1.00 88.00 198 GLY A N 1
ATOM 1665 C CA . GLY A 1 198 ? 10.787 -3.164 -0.182 1.00 88.00 198 GLY A CA 1
ATOM 1666 C C . GLY A 1 198 ? 9.932 -1.921 -0.446 1.00 88.00 198 GLY A C 1
ATOM 1667 O O . GLY A 1 198 ? 10.276 -0.849 0.046 1.00 88.00 198 GLY A O 1
ATOM 1668 N N . GLN A 1 199 ? 8.788 -2.052 -1.123 1.00 88.19 199 GLN A N 1
ATOM 1669 C CA . GLN A 1 199 ? 7.963 -0.922 -1.574 1.00 88.19 199 GLN A CA 1
ATOM 1670 C C . GLN A 1 199 ? 7.402 -0.079 -0.418 1.00 88.19 199 GLN A C 1
ATOM 1672 O O . GLN A 1 199 ? 7.337 1.146 -0.497 1.00 88.19 199 GLN A O 1
ATOM 1677 N N . ILE A 1 200 ? 7.001 -0.726 0.683 1.00 93.38 200 ILE A N 1
ATOM 1678 C CA . ILE A 1 200 ? 6.325 -0.056 1.812 1.00 93.38 200 ILE A CA 1
ATOM 1679 C C . ILE A 1 200 ? 7.053 -0.205 3.151 1.00 93.38 200 ILE A C 1
ATOM 1681 O O . ILE A 1 200 ? 6.550 0.251 4.181 1.00 93.38 200 ILE A O 1
ATOM 1685 N N . THR A 1 201 ? 8.218 -0.853 3.179 1.00 93.94 201 THR A N 1
ATOM 1686 C CA . THR A 1 201 ? 8.845 -1.371 4.408 1.00 93.94 201 THR A CA 1
ATOM 1687 C C . THR A 1 201 ? 9.036 -0.330 5.513 1.00 93.94 201 THR A C 1
ATOM 1689 O O . THR A 1 201 ? 8.580 -0.584 6.635 1.00 93.94 201 THR A O 1
ATOM 1692 N N . PRO A 1 202 ? 9.624 0.859 5.257 1.00 93.88 202 PRO A N 1
ATOM 1693 C CA . PRO A 1 202 ? 9.828 1.849 6.314 1.00 93.88 202 PRO A CA 1
ATOM 1694 C C . PRO A 1 202 ? 8.502 2.337 6.915 1.00 93.88 202 PRO A C 1
ATOM 1696 O O . PRO A 1 202 ? 8.332 2.360 8.137 1.00 93.88 202 PRO A O 1
ATOM 1699 N N . LEU A 1 203 ? 7.531 2.675 6.059 1.00 95.56 203 LEU A N 1
ATOM 1700 C CA . LEU A 1 203 ? 6.219 3.176 6.476 1.00 95.56 203 LEU A CA 1
ATOM 1701 C C . LEU A 1 203 ? 5.403 2.105 7.203 1.00 95.56 203 LEU A C 1
ATOM 1703 O O . LEU A 1 203 ? 4.746 2.401 8.207 1.00 95.56 203 LEU A O 1
ATOM 1707 N N . PHE A 1 204 ? 5.481 0.856 6.743 1.00 97.00 204 PHE A N 1
ATOM 1708 C CA . PHE A 1 204 ? 4.812 -0.277 7.364 1.00 97.00 204 PHE A CA 1
ATOM 1709 C C . PHE A 1 204 ? 5.330 -0.528 8.787 1.00 97.00 204 PHE A C 1
ATOM 1711 O O . PHE A 1 204 ? 4.532 -0.652 9.722 1.00 97.00 204 PHE A O 1
ATOM 1718 N N . ILE A 1 205 ? 6.655 -0.540 8.983 1.00 97.06 205 ILE A N 1
ATOM 1719 C CA . ILE A 1 205 ? 7.277 -0.727 10.304 1.00 97.06 205 ILE A CA 1
ATOM 1720 C C . ILE A 1 205 ? 6.870 0.406 11.248 1.00 97.06 205 ILE A C 1
ATOM 1722 O O . ILE A 1 205 ? 6.371 0.142 12.345 1.00 97.06 205 ILE A O 1
ATOM 1726 N N . VAL A 1 206 ? 7.024 1.664 10.820 1.00 97.69 206 VAL A N 1
ATOM 1727 C CA . VAL A 1 206 ? 6.664 2.836 11.636 1.00 97.69 206 VAL A CA 1
ATOM 1728 C C . VAL A 1 206 ? 5.186 2.795 12.023 1.00 97.69 206 VAL A C 1
ATOM 1730 O O . VAL A 1 206 ? 4.848 2.977 13.194 1.00 97.69 206 VAL A O 1
ATOM 1733 N N . THR A 1 207 ? 4.299 2.490 11.076 1.00 97.81 207 THR A N 1
ATOM 1734 C CA . THR A 1 207 ? 2.857 2.410 11.338 1.00 97.81 207 THR A CA 1
ATOM 1735 C C . THR A 1 207 ? 2.521 1.287 12.312 1.00 97.81 207 THR A C 1
ATOM 1737 O O . THR A 1 207 ? 1.774 1.512 13.265 1.00 97.81 207 THR A O 1
ATOM 1740 N N . THR A 1 208 ? 3.115 0.104 12.135 1.00 98.12 208 THR A N 1
ATOM 1741 C CA . THR A 1 208 ? 2.927 -1.034 13.046 1.00 98.12 208 THR A CA 1
ATOM 1742 C C . THR A 1 208 ? 3.349 -0.673 14.469 1.00 98.12 208 THR A C 1
ATOM 1744 O O . THR A 1 208 ? 2.607 -0.922 15.422 1.00 98.12 208 THR A O 1
ATOM 1747 N N . LEU A 1 209 ? 4.513 -0.034 14.625 1.00 98.19 209 LEU A N 1
ATOM 1748 C CA . LEU A 1 209 ? 5.019 0.415 15.922 1.00 98.19 209 LEU A CA 1
ATOM 1749 C C . LEU A 1 209 ? 4.080 1.437 16.568 1.00 98.19 209 LEU A C 1
ATOM 1751 O O . LEU A 1 209 ? 3.704 1.275 17.730 1.00 98.19 209 LEU A O 1
ATOM 1755 N N . LEU A 1 210 ? 3.646 2.452 15.816 1.00 98.38 210 LEU A N 1
ATOM 1756 C CA . LEU A 1 210 ? 2.705 3.462 16.300 1.00 98.38 210 LEU A CA 1
ATOM 1757 C C . LEU A 1 210 ? 1.373 2.837 16.725 1.00 98.38 210 LEU A C 1
ATOM 1759 O O . LEU A 1 210 ? 0.881 3.137 17.812 1.00 98.38 210 LEU A O 1
ATOM 1763 N N . MET A 1 211 ? 0.808 1.932 15.924 1.00 98.31 211 MET A N 1
ATOM 1764 C CA . MET A 1 211 ? -0.422 1.218 16.271 1.00 98.31 211 MET A CA 1
ATOM 1765 C C . MET A 1 211 ? -0.266 0.418 17.567 1.00 98.31 211 MET A C 1
ATOM 1767 O O . MET A 1 211 ? -1.140 0.479 18.436 1.00 98.31 211 MET A O 1
ATOM 1771 N N . THR A 1 212 ? 0.853 -0.285 17.742 1.00 98.19 212 THR A N 1
ATOM 1772 C CA . THR A 1 212 ? 1.148 -1.039 18.966 1.00 98.19 212 THR A CA 1
ATOM 1773 C C . THR A 1 212 ? 1.280 -0.116 20.173 1.00 98.19 212 THR A C 1
ATOM 1775 O O . THR A 1 212 ? 0.649 -0.364 21.199 1.00 98.19 212 THR A O 1
ATOM 1778 N N . ILE A 1 213 ? 2.017 0.990 20.057 1.00 98.00 213 ILE A N 1
ATOM 1779 C CA . ILE A 1 213 ? 2.173 1.980 21.134 1.00 98.00 213 ILE A CA 1
ATOM 1780 C C . ILE A 1 213 ? 0.816 2.584 21.518 1.00 98.00 213 ILE A C 1
ATOM 1782 O O . ILE A 1 213 ? 0.463 2.613 22.701 1.00 98.00 213 ILE A O 1
ATOM 1786 N N . ILE A 1 214 ? 0.022 3.015 20.532 1.00 97.44 214 ILE A N 1
ATOM 1787 C CA . ILE A 1 214 ? -1.322 3.567 20.748 1.00 97.44 214 ILE A CA 1
ATOM 1788 C C . ILE A 1 214 ? -2.211 2.527 21.435 1.00 97.44 214 ILE A C 1
ATOM 1790 O O . ILE A 1 214 ? -2.913 2.853 22.393 1.00 97.44 214 ILE A O 1
ATOM 1794 N N . TRP A 1 215 ? -2.166 1.269 20.995 1.00 97.31 215 TRP A N 1
ATOM 1795 C CA . TRP A 1 215 ? -2.924 0.182 21.605 1.00 97.31 215 TRP A CA 1
ATOM 1796 C C . TRP A 1 215 ? -2.546 -0.052 23.066 1.00 97.31 215 TRP A C 1
ATOM 1798 O O . TRP A 1 215 ? -3.440 -0.119 23.913 1.00 97.31 215 TRP A O 1
ATOM 1808 N N . LEU A 1 216 ? -1.250 -0.131 23.378 1.00 97.00 216 LEU A N 1
ATOM 1809 C CA . LEU A 1 216 ? -0.755 -0.299 24.745 1.00 97.00 216 LEU A CA 1
ATOM 1810 C C . LEU A 1 216 ? -1.206 0.871 25.630 1.00 97.00 216 LEU A C 1
ATOM 1812 O O . LEU A 1 216 ? -1.790 0.651 26.693 1.00 97.00 216 LEU A O 1
ATOM 1816 N N . TYR A 1 217 ? -1.028 2.112 25.170 1.00 96.38 217 TYR A N 1
ATOM 1817 C CA . TYR A 1 217 ? -1.458 3.307 25.897 1.00 96.38 217 TYR A CA 1
ATOM 1818 C C . TYR A 1 217 ? -2.970 3.310 26.159 1.00 96.38 217 TYR A C 1
ATOM 1820 O O .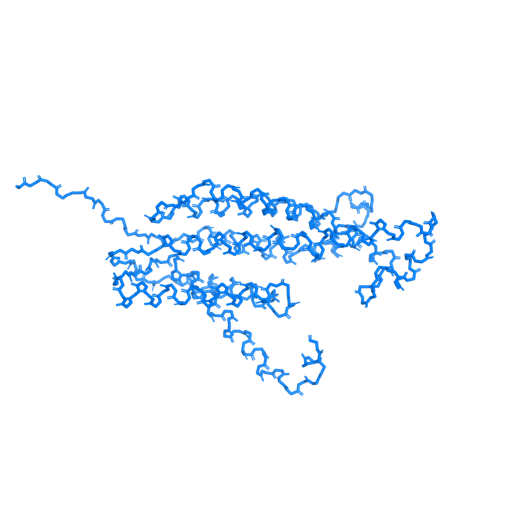 TYR A 1 217 ? -3.423 3.493 27.293 1.00 96.38 217 TYR A O 1
ATOM 1828 N N . GLN A 1 218 ? -3.774 3.057 25.126 1.00 94.81 218 GLN A N 1
ATOM 1829 C CA . GLN A 1 218 ? -5.229 3.051 25.244 1.00 94.81 218 GLN A CA 1
ATOM 1830 C C . GLN A 1 218 ? -5.719 1.930 26.165 1.00 94.81 218 GLN A C 1
ATOM 1832 O O . GLN A 1 218 ? -6.620 2.157 26.975 1.00 94.81 218 GLN A O 1
ATOM 1837 N N . ARG A 1 219 ? -5.105 0.744 26.087 1.00 92.38 219 ARG A N 1
ATOM 1838 C CA . ARG A 1 219 ? -5.465 -0.428 26.889 1.00 92.38 219 ARG A CA 1
ATOM 1839 C C . ARG A 1 219 ? -5.094 -0.269 28.358 1.00 92.38 219 ARG A C 1
ATOM 1841 O O . ARG A 1 219 ? -5.925 -0.559 29.217 1.00 92.38 219 ARG A O 1
ATOM 1848 N N . PHE A 1 220 ? -3.865 0.150 28.649 1.00 93.88 220 PHE A N 1
ATOM 1849 C CA . PHE A 1 220 ? -3.330 0.144 30.012 1.00 93.88 220 PHE A CA 1
ATOM 1850 C C . PHE A 1 220 ? -3.572 1.456 30.757 1.00 93.88 220 PHE A C 1
ATOM 1852 O O . PHE A 1 220 ? -3.922 1.422 31.934 1.00 93.88 220 PHE A O 1
ATOM 1859 N N . ILE A 1 221 ? -3.458 2.601 30.079 1.00 94.25 221 ILE A N 1
ATOM 1860 C CA . ILE A 1 221 ? -3.619 3.917 30.712 1.00 94.25 221 ILE A CA 1
ATOM 1861 C C . ILE A 1 221 ? -5.073 4.378 30.639 1.00 94.25 221 ILE A C 1
ATOM 1863 O O . ILE A 1 221 ? -5.680 4.708 31.655 1.00 94.25 221 ILE A O 1
ATOM 1867 N N . LYS A 1 222 ? -5.660 4.385 29.436 1.00 91.56 222 LYS A N 1
ATOM 1868 C CA . LYS A 1 222 ? -7.029 4.895 29.226 1.00 91.56 222 LYS A CA 1
ATOM 1869 C C . LYS A 1 222 ? -8.122 3.856 29.473 1.00 91.56 222 LYS A C 1
ATOM 1871 O O . LYS A 1 222 ? -9.292 4.225 29.490 1.00 91.56 222 LYS A O 1
ATOM 1876 N N . LYS A 1 223 ? -7.759 2.582 29.670 1.00 90.94 223 LYS A N 1
ATOM 1877 C CA . LYS A 1 223 ? -8.681 1.441 29.844 1.00 90.94 223 LYS A CA 1
ATOM 1878 C C . LYS A 1 223 ? -9.712 1.298 28.709 1.00 90.94 223 LYS A C 1
ATOM 1880 O O . LYS A 1 223 ? -10.752 0.668 28.891 1.00 90.94 223 LYS A O 1
ATOM 1885 N N . ASN A 1 224 ? -9.408 1.846 27.533 1.00 91.81 224 ASN A N 1
ATOM 1886 C CA . ASN A 1 224 ? -10.187 1.664 26.314 1.00 91.81 224 ASN A CA 1
ATOM 1887 C C . ASN A 1 224 ? -9.815 0.333 25.655 1.00 91.81 224 ASN A C 1
ATOM 1889 O O . ASN A 1 224 ? -8.713 -0.190 25.832 1.00 91.81 224 ASN A O 1
ATOM 1893 N N . ARG A 1 225 ? -10.724 -0.219 24.857 1.00 90.81 225 ARG A N 1
ATOM 1894 C CA . ARG A 1 225 ? -10.484 -1.440 24.085 1.00 90.81 225 ARG A CA 1
ATOM 1895 C C . ARG A 1 225 ? -10.690 -1.168 22.606 1.00 90.81 225 ARG A C 1
ATOM 1897 O O . ARG A 1 225 ? -11.488 -0.316 22.241 1.00 90.81 225 ARG A O 1
ATOM 1904 N N . LEU A 1 226 ? -9.973 -1.904 21.767 1.00 92.69 226 LEU A N 1
ATOM 1905 C CA . LEU A 1 226 ? -10.240 -1.904 20.334 1.00 92.69 226 LEU A CA 1
ATOM 1906 C C . LEU A 1 226 ? -11.583 -2.584 20.052 1.00 92.69 226 LEU A C 1
ATOM 1908 O O . LEU A 1 226 ? -11.926 -3.610 20.660 1.00 92.69 226 LEU A O 1
ATOM 1912 N N . ASP A 1 227 ? -12.323 -2.034 19.098 1.00 92.25 227 ASP A N 1
ATOM 1913 C CA . ASP A 1 227 ? -13.442 -2.733 18.490 1.00 92.25 227 ASP A CA 1
ATOM 1914 C C . ASP A 1 227 ? -12.970 -3.949 17.655 1.00 92.25 227 ASP A C 1
ATOM 1916 O O . ASP A 1 227 ? -11.811 -4.381 17.701 1.00 92.25 227 ASP A O 1
ATOM 1920 N N . VAL A 1 228 ? -13.890 -4.604 16.948 1.00 92.12 228 VAL A N 1
ATOM 1921 C CA . VAL A 1 228 ? -13.543 -5.749 16.095 1.00 92.12 228 VAL A CA 1
ATOM 1922 C C . VAL A 1 228 ? -12.744 -5.358 14.843 1.00 92.12 228 VAL A C 1
ATOM 1924 O O . VAL A 1 228 ? -11.844 -6.104 14.468 1.00 92.12 228 VAL A O 1
ATOM 1927 N N . ASN A 1 229 ? -12.991 -4.196 14.236 1.00 93.81 229 ASN A N 1
ATOM 1928 C CA . ASN A 1 229 ? -12.304 -3.742 13.022 1.00 93.81 229 ASN A CA 1
ATOM 1929 C C . ASN A 1 229 ? -10.893 -3.206 13.327 1.00 93.81 229 ASN A C 1
ATOM 1931 O O . ASN A 1 229 ? -9.952 -3.470 12.587 1.00 93.81 229 ASN A O 1
ATOM 1935 N N . GLY A 1 230 ? -10.710 -2.528 14.458 1.00 95.25 230 GLY A N 1
ATOM 1936 C CA . GLY A 1 230 ? -9.401 -2.112 14.951 1.00 95.25 230 GLY A CA 1
ATOM 1937 C C . GLY A 1 230 ? -8.522 -3.299 15.336 1.00 95.25 230 GLY A C 1
ATOM 1938 O O . GLY A 1 230 ? -7.329 -3.305 15.045 1.00 95.25 230 GLY A O 1
ATOM 1939 N N . ARG A 1 231 ? -9.110 -4.347 15.937 1.00 94.62 231 ARG A N 1
ATOM 1940 C CA . ARG A 1 231 ? -8.399 -5.619 16.163 1.00 94.62 231 ARG A CA 1
ATOM 1941 C C . ARG A 1 231 ? -8.032 -6.309 14.859 1.00 94.62 231 ARG A C 1
ATOM 1943 O O . ARG A 1 231 ? -6.921 -6.812 14.778 1.00 94.62 231 ARG A O 1
ATOM 1950 N N . PHE A 1 232 ? -8.933 -6.323 13.875 1.00 95.94 232 PHE A N 1
ATOM 1951 C CA . PHE A 1 232 ? -8.639 -6.853 12.544 1.00 95.94 232 PHE A CA 1
ATOM 1952 C C . PHE A 1 232 ? -7.395 -6.186 11.961 1.00 95.94 232 PHE A C 1
ATOM 1954 O O . PHE A 1 232 ? -6.416 -6.870 11.698 1.00 95.94 232 PHE A O 1
ATOM 1961 N N . LEU A 1 233 ? -7.391 -4.852 11.876 1.00 97.00 233 LEU A N 1
ATOM 1962 C CA . LEU A 1 233 ? -6.269 -4.103 11.317 1.00 97.00 233 LEU A CA 1
ATOM 1963 C C . LEU A 1 233 ? -4.961 -4.354 12.088 1.00 97.00 233 LEU A C 1
ATOM 1965 O O . LEU A 1 233 ? -3.928 -4.621 11.480 1.00 97.00 233 LEU A O 1
ATOM 1969 N N . LEU A 1 234 ? -5.007 -4.336 13.427 1.00 97.44 234 LEU A N 1
ATOM 1970 C CA . LEU A 1 234 ? -3.834 -4.622 14.260 1.00 97.44 234 LEU A CA 1
ATOM 1971 C C . LEU A 1 234 ? -3.291 -6.036 14.021 1.00 97.44 234 LEU A C 1
ATOM 1973 O O . LEU A 1 234 ? -2.079 -6.211 13.912 1.00 97.44 234 LEU A O 1
ATOM 1977 N N . TYR A 1 235 ? -4.169 -7.039 13.965 1.00 96.81 235 TYR A N 1
ATOM 1978 C CA . TYR A 1 235 ? -3.773 -8.428 13.752 1.00 96.81 235 TYR A CA 1
ATOM 1979 C C . TYR A 1 235 ? -3.236 -8.652 12.348 1.00 96.81 235 TYR A C 1
ATOM 1981 O O . TYR A 1 235 ? -2.223 -9.328 12.234 1.00 96.81 235 TYR A O 1
ATOM 1989 N N . THR A 1 236 ? -3.815 -8.028 11.322 1.00 97.94 236 THR A N 1
ATOM 1990 C CA . THR A 1 236 ? -3.266 -8.062 9.962 1.00 97.94 236 THR A CA 1
ATOM 1991 C C . THR A 1 236 ? -1.814 -7.578 9.953 1.00 97.94 236 THR A C 1
ATOM 1993 O O . THR A 1 236 ? -0.939 -8.282 9.455 1.00 97.94 236 THR A O 1
ATOM 1996 N N . PHE A 1 237 ? -1.526 -6.435 10.584 1.00 98.31 237 PHE A N 1
ATOM 1997 C CA . PHE A 1 237 ? -0.170 -5.874 10.625 1.00 98.31 237 PHE A CA 1
ATOM 1998 C C . PHE A 1 237 ? 0.805 -6.762 11.421 1.00 98.31 237 PHE A C 1
ATOM 2000 O O . PHE A 1 237 ? 1.919 -7.024 10.976 1.00 98.31 237 PHE A O 1
ATOM 2007 N N . HIS A 1 238 ? 0.383 -7.296 12.572 1.00 98.19 238 HIS A N 1
ATOM 2008 C CA . HIS A 1 238 ? 1.224 -8.208 13.359 1.00 98.19 238 HIS A CA 1
ATOM 2009 C C . HIS A 1 238 ? 1.470 -9.542 12.648 1.00 98.19 238 HIS A C 1
ATOM 2011 O O . HIS A 1 238 ? 2.584 -10.055 12.682 1.00 98.19 238 HIS A O 1
ATOM 2017 N N . MET A 1 239 ? 0.451 -10.108 11.998 1.00 97.94 239 MET A N 1
ATOM 2018 C CA . MET A 1 239 ? 0.592 -11.336 11.217 1.00 97.94 239 MET A CA 1
ATOM 2019 C C . MET A 1 239 ? 1.541 -11.122 10.037 1.00 97.94 239 MET A C 1
ATOM 2021 O O . MET A 1 239 ? 2.373 -11.986 9.793 1.00 97.94 239 MET A O 1
ATOM 2025 N N . THR A 1 240 ? 1.510 -9.964 9.372 1.00 98.25 240 THR A N 1
ATOM 2026 C CA . THR A 1 240 ? 2.509 -9.612 8.352 1.00 98.25 240 THR A CA 1
ATOM 2027 C C . THR A 1 240 ? 3.925 -9.592 8.923 1.00 98.25 240 THR A C 1
ATOM 2029 O O . THR A 1 240 ? 4.806 -10.196 8.324 1.00 98.25 240 THR A O 1
ATOM 2032 N N . ILE A 1 241 ? 4.160 -8.991 10.097 1.00 97.81 241 ILE A N 1
ATOM 2033 C CA . ILE A 1 241 ? 5.485 -9.038 10.748 1.00 97.81 241 ILE A CA 1
ATOM 2034 C C . ILE A 1 241 ? 5.927 -10.481 11.016 1.00 97.81 241 ILE A C 1
ATOM 2036 O O . ILE A 1 241 ? 7.089 -10.811 10.792 1.00 97.81 241 ILE A O 1
ATOM 2040 N N . LEU A 1 242 ? 5.019 -11.356 11.459 1.00 97.31 242 LEU A N 1
ATOM 2041 C CA . LEU A 1 242 ? 5.332 -12.773 11.662 1.00 97.31 242 LEU A CA 1
ATOM 2042 C C . LEU A 1 242 ? 5.663 -13.488 10.345 1.00 97.31 242 LEU A C 1
ATOM 2044 O O . LEU A 1 242 ? 6.585 -14.300 10.324 1.00 97.31 242 LEU A O 1
ATOM 2048 N N . LEU A 1 243 ? 4.952 -13.180 9.255 1.00 97.12 243 LEU A N 1
ATOM 2049 C CA . LEU A 1 243 ? 5.245 -13.715 7.922 1.00 97.12 243 LEU A CA 1
ATOM 2050 C C . LEU A 1 243 ? 6.611 -13.239 7.417 1.00 97.12 243 LEU A C 1
ATOM 2052 O O . LEU A 1 243 ? 7.393 -14.058 6.945 1.00 97.12 243 LEU A O 1
ATOM 2056 N N . VAL A 1 244 ? 6.930 -11.950 7.573 1.00 95.25 244 VAL A N 1
ATOM 2057 C CA . VAL A 1 244 ? 8.242 -11.386 7.212 1.00 95.25 244 VAL A CA 1
ATOM 2058 C C . VAL A 1 244 ? 9.342 -12.042 8.043 1.00 95.25 244 VAL A C 1
ATOM 2060 O O . VAL A 1 244 ? 10.304 -12.546 7.480 1.00 95.25 244 VAL A O 1
ATOM 2063 N N . ALA A 1 245 ? 9.181 -12.128 9.366 1.00 94.00 245 ALA A N 1
ATOM 2064 C CA . ALA A 1 245 ? 10.157 -12.776 10.238 1.00 94.00 245 ALA A CA 1
ATOM 2065 C C . ALA A 1 245 ? 10.355 -14.260 9.887 1.00 94.00 245 ALA A C 1
ATOM 2067 O O . ALA A 1 245 ? 11.488 -14.740 9.868 1.00 94.00 245 ALA A O 1
ATOM 2068 N N . GLY A 1 246 ? 9.270 -14.979 9.581 1.00 94.19 246 GLY A N 1
ATOM 2069 C CA . GLY A 1 246 ? 9.323 -16.363 9.115 1.00 94.19 246 GLY A CA 1
ATOM 2070 C C . GLY A 1 246 ? 10.073 -16.496 7.791 1.00 94.19 246 GLY A C 1
ATOM 2071 O O . GLY A 1 246 ? 10.976 -17.320 7.691 1.00 94.19 246 GLY A O 1
ATOM 2072 N N . TRP A 1 247 ? 9.759 -15.645 6.811 1.00 91.31 247 TRP A N 1
ATOM 2073 C CA . TRP A 1 247 ? 10.449 -15.584 5.522 1.00 91.31 247 TRP A CA 1
ATOM 2074 C C . TRP A 1 247 ? 11.947 -15.315 5.694 1.00 91.31 247 TRP A C 1
ATOM 2076 O O . TRP A 1 247 ? 12.774 -16.116 5.265 1.00 91.31 247 TRP A O 1
ATOM 2086 N N . THR A 1 248 ? 12.308 -14.249 6.409 1.00 89.38 248 THR A N 1
ATOM 2087 C CA . THR A 1 248 ? 13.703 -13.887 6.679 1.00 89.38 248 THR A CA 1
ATOM 2088 C C . THR A 1 248 ? 14.451 -14.992 7.422 1.00 89.38 248 THR A C 1
ATOM 2090 O O . THR A 1 248 ? 15.607 -15.249 7.111 1.00 89.38 248 THR A O 1
ATOM 2093 N N . SER A 1 249 ? 13.810 -15.677 8.375 1.00 89.81 249 SER A N 1
ATOM 2094 C CA . SER A 1 249 ? 14.447 -16.780 9.109 1.00 89.81 249 SER A CA 1
ATOM 2095 C C . SER A 1 249 ? 14.684 -18.005 8.224 1.00 89.81 249 SER A C 1
ATOM 2097 O O . SER A 1 249 ? 15.730 -18.639 8.333 1.00 89.81 249 SER A O 1
ATOM 2099 N N . LEU A 1 250 ? 13.728 -18.341 7.349 1.00 89.81 250 LEU A N 1
ATOM 2100 C CA . LEU A 1 250 ? 13.832 -19.483 6.435 1.00 89.81 250 LEU A CA 1
ATOM 2101 C C . LEU A 1 250 ? 14.943 -19.292 5.398 1.00 89.81 250 LEU A C 1
ATOM 2103 O O . LEU A 1 250 ? 15.640 -20.249 5.075 1.00 89.81 250 LEU A O 1
ATOM 2107 N N . PHE A 1 251 ? 15.123 -18.064 4.914 1.00 87.12 251 PHE A N 1
ATOM 2108 C CA . PHE A 1 251 ? 16.105 -17.730 3.880 1.00 87.12 251 PHE A CA 1
ATOM 2109 C C . PHE A 1 251 ? 17.357 -17.034 4.427 1.00 87.12 251 PHE A C 1
ATOM 2111 O O . PHE A 1 251 ? 18.159 -16.510 3.663 1.00 87.12 251 PHE A O 1
ATOM 2118 N N . TRP A 1 252 ? 17.574 -17.063 5.746 1.00 82.31 252 TRP A N 1
ATOM 2119 C CA . TRP A 1 252 ? 18.694 -16.369 6.393 1.00 82.31 252 TRP A CA 1
ATOM 2120 C C . TRP A 1 252 ? 20.073 -16.828 5.900 1.00 82.31 252 TRP A C 1
ATOM 2122 O O . TRP A 1 252 ? 21.039 -16.065 5.904 1.00 82.31 252 TRP A O 1
ATOM 2132 N N . THR A 1 253 ? 20.175 -18.098 5.507 1.00 84.56 253 THR A N 1
ATOM 2133 C CA . THR A 1 253 ? 21.418 -18.706 5.020 1.00 84.56 253 THR A CA 1
ATOM 2134 C C . THR A 1 253 ? 21.692 -18.434 3.544 1.00 84.56 253 THR A C 1
ATOM 2136 O O . THR A 1 253 ? 22.761 -18.798 3.065 1.00 84.56 253 THR A O 1
ATOM 2139 N N . ASP A 1 254 ? 20.749 -17.836 2.815 1.00 83.62 254 ASP A N 1
ATOM 2140 C CA . ASP A 1 254 ? 20.918 -17.505 1.404 1.00 83.62 254 ASP A CA 1
ATOM 2141 C C . ASP A 1 254 ? 21.663 -16.165 1.259 1.00 83.62 254 ASP A C 1
ATOM 2143 O O . ASP A 1 254 ? 21.165 -15.100 1.633 1.00 83.62 254 ASP A O 1
ATOM 2147 N N . GLU A 1 255 ? 22.893 -16.211 0.740 1.00 78.69 255 GLU A N 1
ATOM 2148 C CA . GLU A 1 255 ? 23.745 -15.023 0.599 1.00 78.69 255 GLU A CA 1
ATOM 2149 C C . GLU A 1 255 ? 23.205 -14.003 -0.413 1.00 78.69 255 GLU A C 1
ATOM 2151 O O . GLU A 1 255 ? 23.417 -12.798 -0.237 1.00 78.69 255 GLU A O 1
ATOM 2156 N N . VAL A 1 256 ? 22.490 -14.463 -1.445 1.00 74.75 256 VAL A N 1
ATOM 2157 C CA . VAL A 1 256 ? 21.925 -13.607 -2.498 1.00 74.75 256 VAL A CA 1
ATOM 2158 C C . VAL A 1 256 ? 20.729 -12.832 -1.956 1.00 74.75 256 VAL A C 1
ATOM 2160 O O . VAL A 1 256 ? 20.603 -11.635 -2.201 1.00 74.75 256 VAL A O 1
ATOM 2163 N N . LEU A 1 257 ? 19.871 -13.486 -1.173 1.00 67.69 257 LEU A N 1
ATOM 2164 C CA . LEU A 1 257 ? 18.714 -12.830 -0.558 1.00 67.69 257 LEU A CA 1
ATOM 2165 C C . LEU A 1 257 ? 19.089 -11.910 0.610 1.00 67.69 257 LEU A C 1
ATOM 2167 O O . LEU A 1 257 ? 18.307 -11.033 0.953 1.00 67.69 257 LEU A O 1
ATOM 2171 N N . ARG A 1 258 ? 20.273 -12.075 1.211 1.00 67.00 258 ARG A N 1
ATOM 2172 C CA . ARG A 1 258 ? 20.771 -11.192 2.283 1.00 67.00 258 ARG A CA 1
ATOM 2173 C C . ARG A 1 258 ? 21.405 -9.896 1.765 1.00 67.00 258 ARG A C 1
ATOM 2175 O O . ARG A 1 258 ? 21.599 -8.963 2.538 1.00 67.00 258 ARG A O 1
ATOM 2182 N N . THR A 1 259 ? 21.831 -9.881 0.504 1.00 61.03 259 THR A N 1
ATOM 2183 C CA . THR A 1 259 ? 22.541 -8.744 -0.107 1.00 61.03 259 THR A CA 1
ATOM 2184 C C . THR A 1 259 ? 21.628 -7.800 -0.886 1.00 61.03 259 THR A C 1
ATOM 2186 O O . THR A 1 259 ? 22.062 -6.693 -1.202 1.00 61.03 259 THR A O 1
ATOM 2189 N N . LYS A 1 260 ? 20.391 -8.221 -1.164 1.00 52.41 260 LYS A N 1
ATOM 2190 C CA . LYS A 1 260 ? 19.298 -7.365 -1.638 1.00 52.41 260 LYS A CA 1
ATOM 2191 C C . LYS A 1 260 ? 18.550 -6.753 -0.461 1.00 52.41 260 LYS A C 1
ATOM 2193 O O . LYS A 1 260 ? 18.129 -5.589 -0.609 1.00 52.41 260 LYS A O 1
#

Sequence (260 aa):
MSGRNRNQHVEKFHWHLWLLFAIENWILDFGRPIAMLIFPLEWFPLNLPSVGDYFHMIYNVVTPFILQILILKSPKKVNQSLFTILMTVFVMGASIHLVGDSINHRLVLNGYQLHLSVRENPIMQKLDPPSLIDSFELLYFYDEELGHYMWYLPYFLCFLMFFNSTFVSVQSEKVKSSGFWFLALLNSTYYWYLVTEGQITPLFIVTTLLMTIIWLYQRFIKKNRLDVNGRFLLYTFHMTILLVAGWTSLFWTDEVLRTK

Organism: NCBI:txid392030

InterPro domains:
  IPR029255 Ceroid-lipofuscinosis neuronal protein 6 [PF15156] (5-260)
  IPR029255 Ceroid-lipofuscinosis neuronal protein 6 [PTHR16244] (6-260)

pLDDT: mean 90.03, std 12.03, range [34.31, 98.38]

Foldseek 3Di:
DDDDDPPPPQQDDPLVLLVVVLCLLVCLPVVLVVQQVVDDCVVPPLVHDGPNLVSLVVSLVVVLVSLVVLQVSFQAHFDVVLLVVLNVLQSVLSVLQSVLVSVVVSVVVVPFDPVDDLVRTPVLCPDPPVCVSVVNVVSCCSHLPVSLCSNQVSVLVSVVRSLLRQWAQDDHDDPDDPSLVVSLVSLLVSVLVCCLVVSCVVSLVVSLVSSVVSQCCCCPPVVIHGHSNSVSSNSSSVVNVVSNVVVCVVCVPPPVSVVD